Protein AF-G0X3E0-F1 (afdb_monomer_lite)

Radius of gyration: 17.08 Å; chains: 1; bounding box: 46×31×45 Å

Organism: NCBI:txid1017266

Foldseek 3Di:
DAEEEFEALDPVLLVLQVQAVVLCVVVPDDLASYEYQYADDDVVSVVVSVSHNYDYDHPPDPDCPQVVLRRLVSVLVVCVVDVVCLQDKYWYAYSNDHDNDCVVVVDDADQLGKAADDPLCQQAPVNLCPKVPSVLLVCLLCVQLVFDPVVSNVCSVVQHFNIITDGRDDSVLSVQLSVQLVSSLVSCVVDDMPHPSSCSSSNSNVRSSVVD

pLDDT: mean 97.19, std 1.51, range [90.25, 98.88]

Structure (mmCIF, N/CA/C/O backbone):
data_AF-G0X3E0-F1
#
_entry.id   AF-G0X3E0-F1
#
loop_
_atom_site.group_PDB
_atom_site.id
_atom_site.type_symbol
_atom_site.label_atom_id
_atom_site.label_alt_id
_atom_site.label_comp_id
_atom_site.label_asym_id
_atom_site.label_entity_id
_atom_site.label_seq_id
_atom_site.pdbx_PDB_ins_code
_atom_site.Cartn_x
_atom_site.Cartn_y
_atom_site.Cartn_z
_atom_site.occupancy
_atom_site.B_iso_or_equiv
_atom_site.auth_seq_id
_atom_site.auth_comp_id
_atom_site.auth_asym_id
_atom_site.auth_atom_id
_atom_site.pdbx_PDB_model_num
ATOM 1 N N . MET A 1 1 ? -2.221 2.420 18.611 1.00 92.75 1 MET A N 1
ATOM 2 C CA . MET A 1 1 ? -1.969 2.303 17.159 1.00 92.75 1 MET A CA 1
ATOM 3 C C . MET A 1 1 ? -3.281 1.896 16.537 1.00 92.75 1 MET A C 1
ATOM 5 O O . MET A 1 1 ? -3.985 1.120 17.172 1.00 92.75 1 MET A O 1
ATOM 9 N N . LYS A 1 2 ? -3.598 2.412 15.355 1.00 98.19 2 LYS A N 1
ATOM 10 C CA . LYS A 1 2 ? -4.800 2.029 14.617 1.00 98.19 2 LYS A CA 1
ATOM 11 C C . LYS A 1 2 ? -4.459 0.928 13.609 1.00 98.19 2 LYS A C 1
ATOM 13 O O . LYS A 1 2 ? -3.402 0.999 12.992 1.00 98.19 2 LYS A O 1
ATOM 18 N N . TYR A 1 3 ? -5.307 -0.077 13.446 1.00 98.62 3 TYR A N 1
ATOM 19 C CA . TYR A 1 3 ? -5.164 -1.146 12.454 1.00 98.62 3 TYR A CA 1
ATOM 20 C C . TYR A 1 3 ? -6.042 -0.803 11.264 1.00 98.62 3 TYR A C 1
ATOM 22 O O . TYR A 1 3 ? -7.256 -0.723 11.416 1.00 98.62 3 TYR A O 1
ATOM 30 N N . LEU A 1 4 ? -5.437 -0.545 10.113 1.00 98.81 4 LEU A N 1
ATOM 31 C CA . LEU A 1 4 ? -6.124 0.013 8.959 1.00 98.81 4 LEU A CA 1
ATOM 32 C C . LEU A 1 4 ? -6.168 -0.993 7.816 1.00 98.81 4 LEU A C 1
ATOM 34 O O . LEU A 1 4 ? -5.138 -1.550 7.435 1.00 98.81 4 LEU A O 1
ATOM 38 N N . PHE A 1 5 ? -7.360 -1.154 7.249 1.00 98.69 5 PHE A N 1
ATOM 39 C CA . PHE A 1 5 ? -7.618 -1.929 6.040 1.00 98.69 5 PHE A CA 1
ATOM 40 C C . PHE A 1 5 ? -8.233 -1.013 4.977 1.00 98.69 5 PHE A C 1
ATOM 42 O O . PHE A 1 5 ? -9.082 -0.181 5.304 1.00 98.69 5 PHE A O 1
ATOM 49 N N . ALA A 1 6 ? -7.809 -1.149 3.719 1.00 98.44 6 ALA A N 1
ATOM 50 C CA . ALA A 1 6 ? -8.333 -0.366 2.601 1.00 98.44 6 ALA A CA 1
ATOM 51 C C . ALA A 1 6 ? -8.754 -1.277 1.441 1.00 98.44 6 ALA A C 1
ATOM 53 O O . ALA A 1 6 ? -7.925 -1.980 0.863 1.00 98.44 6 ALA A O 1
ATOM 54 N N . GLN A 1 7 ? -10.039 -1.255 1.078 1.00 97.88 7 GLN A N 1
ATOM 55 C CA . GLN A 1 7 ? -10.598 -2.171 0.079 1.00 97.88 7 GLN A CA 1
ATOM 56 C C . GLN A 1 7 ? -11.908 -1.649 -0.531 1.00 97.88 7 GLN A C 1
ATOM 58 O O . GLN A 1 7 ? -12.579 -0.807 0.053 1.00 97.88 7 GLN A O 1
ATOM 63 N N . PRO A 1 8 ? -12.353 -2.176 -1.680 1.00 97.62 8 PRO A N 1
ATOM 64 C CA . PRO A 1 8 ? -13.740 -2.028 -2.115 1.00 97.62 8 PRO A CA 1
ATOM 65 C C . PRO A 1 8 ? -14.733 -2.671 -1.136 1.00 97.62 8 PRO A C 1
ATOM 67 O O . PRO A 1 8 ? -14.466 -3.747 -0.590 1.00 97.62 8 PRO A O 1
ATOM 70 N N . ALA A 1 9 ? -15.908 -2.062 -0.960 1.00 97.56 9 ALA A N 1
ATOM 71 C CA . ALA A 1 9 ? -17.030 -2.644 -0.222 1.00 97.56 9 ALA A CA 1
ATOM 72 C C . ALA A 1 9 ? -17.668 -3.791 -1.022 1.00 97.56 9 ALA A C 1
ATOM 74 O O . ALA A 1 9 ? -18.773 -3.676 -1.541 1.00 97.56 9 ALA A O 1
ATOM 75 N N . LYS A 1 10 ? -16.954 -4.911 -1.149 1.00 96.50 10 LYS A N 1
ATOM 76 C CA . LYS A 1 10 ? -17.356 -6.066 -1.957 1.00 96.50 10 LYS A CA 1
ATOM 77 C C . LYS A 1 10 ? -17.404 -7.331 -1.117 1.00 96.50 10 LYS A C 1
ATOM 79 O O . LYS A 1 10 ? -16.542 -7.566 -0.275 1.00 96.50 10 LYS A O 1
ATOM 84 N N . LYS A 1 11 ? -18.366 -8.212 -1.412 1.00 95.00 11 LYS A N 1
ATOM 85 C CA . LYS A 1 11 ? -18.604 -9.452 -0.646 1.00 95.00 11 LYS A CA 1
ATOM 86 C C . LYS A 1 11 ? -17.358 -10.314 -0.451 1.00 95.00 11 LYS A C 1
ATOM 88 O O . LYS A 1 11 ? -17.182 -10.862 0.627 1.00 95.00 11 LYS A O 1
ATOM 93 N N . ARG A 1 12 ? -16.485 -10.422 -1.461 1.00 94.56 12 ARG A N 1
ATOM 94 C CA . ARG A 1 12 ? -15.209 -11.147 -1.333 1.00 94.56 12 ARG A CA 1
ATOM 95 C C . ARG A 1 12 ? -14.363 -10.586 -0.182 1.00 94.56 12 ARG A C 1
ATOM 97 O O . ARG A 1 12 ? -13.989 -11.342 0.706 1.00 94.56 12 ARG A O 1
ATOM 104 N N . PHE A 1 13 ? -14.125 -9.275 -0.182 1.00 95.94 13 PHE A N 1
ATOM 105 C CA . PHE A 1 13 ? -13.347 -8.605 0.859 1.00 95.94 13 PHE A CA 1
ATOM 106 C C . PHE A 1 13 ? -14.036 -8.668 2.223 1.00 95.94 13 PHE A C 1
ATOM 108 O O . PHE A 1 13 ? -13.355 -8.769 3.232 1.00 95.94 13 PHE A O 1
ATOM 115 N N . ALA A 1 14 ? -15.371 -8.700 2.277 1.00 95.81 14 ALA A N 1
ATOM 116 C CA . ALA A 1 14 ? -16.094 -8.881 3.536 1.00 95.81 14 ALA A CA 1
ATOM 117 C C . ALA A 1 14 ? -15.719 -10.198 4.248 1.00 95.81 14 ALA A C 1
ATOM 119 O O . ALA A 1 14 ? -15.556 -10.215 5.466 1.00 95.81 14 ALA A O 1
ATOM 120 N N . TRP A 1 15 ? -15.551 -11.300 3.508 1.00 95.88 15 TRP A N 1
ATOM 121 C CA . TRP A 1 15 ? -15.115 -12.582 4.081 1.00 95.88 15 TRP A CA 1
ATOM 122 C C . TRP A 1 15 ? -13.669 -12.538 4.586 1.00 95.88 15 TRP A C 1
ATOM 124 O O . TRP A 1 15 ? -13.387 -13.007 5.691 1.00 95.88 15 TRP A O 1
ATOM 134 N N . GLU A 1 16 ? -12.772 -11.954 3.793 1.00 97.31 16 GLU A N 1
ATOM 135 C CA . GLU A 1 16 ? -11.361 -11.768 4.147 1.00 97.31 16 GLU A CA 1
ATOM 136 C C . GLU A 1 16 ? -11.241 -10.901 5.420 1.00 97.31 16 GLU A C 1
ATOM 138 O O . GLU A 1 16 ? -10.727 -11.358 6.443 1.00 97.31 16 GLU A O 1
ATOM 143 N N . LEU A 1 17 ? -11.882 -9.725 5.432 1.00 97.50 17 LEU A N 1
ATOM 144 C CA . LEU A 1 17 ? -11.913 -8.803 6.572 1.00 97.50 17 LEU A CA 1
ATOM 145 C C . LEU A 1 17 ? -12.480 -9.424 7.842 1.00 97.50 17 LEU A C 1
ATOM 147 O O . LEU A 1 17 ? -11.916 -9.218 8.910 1.00 97.50 17 LEU A O 1
ATOM 151 N N . ARG A 1 18 ? -13.579 -10.190 7.767 1.00 97.00 18 ARG A N 1
ATOM 152 C CA . ARG A 1 18 ? -14.132 -10.873 8.952 1.00 97.00 18 ARG A CA 1
ATOM 153 C C . ARG A 1 18 ? -13.074 -11.751 9.615 1.00 97.00 18 ARG A C 1
ATOM 155 O O . ARG A 1 18 ? -12.987 -11.769 10.839 1.00 97.00 18 ARG A O 1
ATOM 162 N N . THR A 1 19 ? -12.261 -12.438 8.817 1.00 97.19 19 THR A N 1
ATOM 163 C CA . THR A 1 19 ? -11.185 -13.309 9.303 1.00 97.19 19 THR A CA 1
ATOM 164 C C . THR A 1 19 ? -10.034 -12.488 9.891 1.00 97.19 19 THR A C 1
ATOM 166 O O . THR A 1 19 ? -9.630 -12.734 11.030 1.00 97.19 19 THR A O 1
ATOM 169 N N . ALA A 1 20 ? -9.559 -11.471 9.166 1.00 97.94 20 ALA A N 1
ATOM 170 C CA . ALA A 1 20 ? -8.479 -10.592 9.613 1.00 97.94 20 ALA A CA 1
ATOM 171 C C . ALA A 1 20 ? -8.833 -9.856 10.914 1.00 97.94 20 ALA A C 1
ATOM 173 O O . ALA A 1 20 ? -8.095 -9.909 11.899 1.00 97.94 20 ALA A O 1
ATOM 174 N N . ILE A 1 21 ? -10.014 -9.241 10.965 1.00 98.00 21 ILE A N 1
ATOM 175 C CA . ILE A 1 21 ? -10.522 -8.516 12.133 1.00 98.00 21 ILE A CA 1
ATOM 176 C C . ILE A 1 21 ? -10.719 -9.461 13.315 1.00 98.00 21 ILE A C 1
ATOM 178 O O . ILE A 1 21 ? -10.316 -9.121 14.426 1.00 98.00 21 ILE A O 1
ATOM 182 N N . LYS A 1 22 ? -11.275 -10.662 13.092 1.00 98.00 22 LYS A N 1
ATOM 183 C CA . LYS A 1 22 ? -11.433 -11.659 14.158 1.00 98.00 22 LYS A CA 1
ATOM 184 C C . LYS A 1 22 ? -10.093 -11.955 14.827 1.00 98.00 22 LYS A C 1
ATOM 186 O O . LYS A 1 22 ? -10.032 -11.926 16.054 1.00 98.00 22 LYS A O 1
ATOM 191 N N . SER A 1 23 ? -9.031 -12.137 14.038 1.00 98.12 23 SER A N 1
ATOM 192 C CA . SER A 1 23 ? -7.683 -12.383 14.562 1.00 98.12 23 SER A CA 1
ATOM 193 C C . SER A 1 23 ? -7.166 -11.249 15.457 1.00 98.12 23 SER A C 1
ATOM 195 O O . SER A 1 23 ? -6.632 -11.504 16.532 1.00 98.12 23 SER A O 1
ATOM 197 N N . LEU A 1 24 ? -7.421 -9.988 15.090 1.00 98.31 24 LEU A N 1
ATOM 198 C CA . LEU A 1 24 ? -7.055 -8.825 15.903 1.00 98.31 24 LEU A CA 1
ATOM 199 C C . LEU A 1 24 ? -7.889 -8.737 17.187 1.00 98.31 24 LEU A C 1
ATOM 201 O O . LEU A 1 24 ? -7.347 -8.511 18.270 1.00 98.31 24 LEU A O 1
ATOM 205 N N . THR A 1 25 ? -9.206 -8.927 17.084 1.00 98.06 25 THR A N 1
ATOM 206 C CA . THR A 1 25 ? -10.105 -8.842 18.243 1.00 98.06 25 THR A CA 1
ATOM 207 C C . THR A 1 25 ? -9.858 -9.963 19.252 1.00 98.06 25 THR A C 1
ATOM 209 O O . THR A 1 25 ? -9.928 -9.715 20.453 1.00 98.06 25 THR A O 1
ATOM 212 N N . ASP A 1 26 ? -9.495 -11.164 18.788 1.00 98.19 26 ASP A N 1
ATOM 213 C CA . ASP A 1 26 ? -9.128 -12.295 19.652 1.00 98.19 26 ASP A CA 1
ATOM 214 C C . ASP A 1 26 ? -7.844 -12.024 20.440 1.00 98.19 26 ASP A C 1
ATOM 216 O O . ASP A 1 26 ? -7.693 -12.495 21.566 1.00 98.19 26 ASP A O 1
ATOM 220 N N . LEU A 1 27 ? -6.946 -11.212 19.878 1.00 98.06 27 LEU A N 1
ATOM 221 C CA . LEU A 1 27 ? -5.734 -10.729 20.5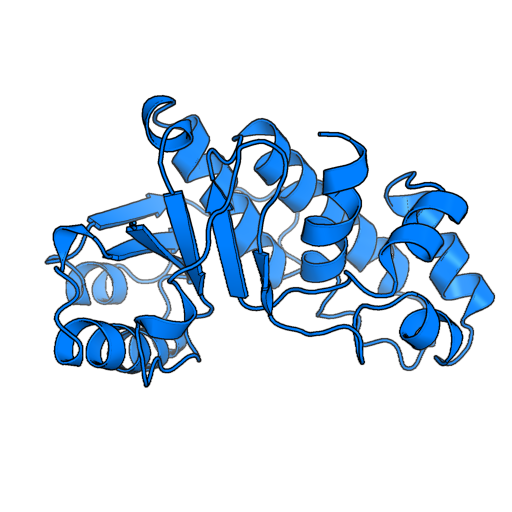38 1.00 98.06 27 LEU A CA 1
ATOM 222 C C . LEU A 1 27 ? -5.973 -9.471 21.397 1.00 98.06 27 LEU A C 1
ATOM 224 O O . LEU A 1 27 ? -5.029 -8.919 21.962 1.00 98.06 27 LEU A O 1
ATOM 228 N N . GLY A 1 28 ? -7.224 -9.018 21.528 1.00 97.81 28 GLY A N 1
ATOM 229 C CA . GLY A 1 28 ? -7.617 -7.923 22.417 1.00 97.81 28 GLY A CA 1
ATOM 230 C C . GLY A 1 28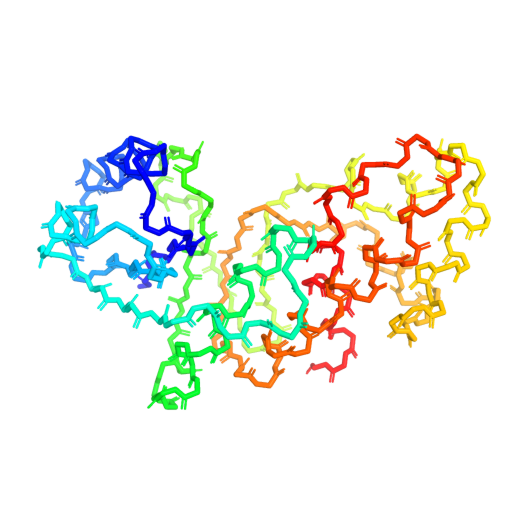 ? -7.561 -6.521 21.803 1.00 97.81 28 GLY A C 1
ATOM 231 O O . GLY A 1 28 ? -7.666 -5.538 22.539 1.00 97.81 28 GLY A O 1
ATOM 232 N N . VAL A 1 29 ? -7.420 -6.392 20.478 1.00 98.25 29 VAL A N 1
ATOM 233 C CA . VAL A 1 29 ? -7.535 -5.091 19.799 1.00 98.25 29 VAL A CA 1
ATOM 234 C C . VAL A 1 29 ? -8.972 -4.574 19.912 1.00 98.25 29 VAL A C 1
ATOM 236 O O . VAL A 1 29 ? -9.934 -5.292 19.630 1.00 98.25 29 VAL A O 1
ATOM 239 N N . LYS A 1 30 ? -9.134 -3.313 20.327 1.00 98.12 30 LYS A N 1
ATOM 240 C CA . LYS A 1 30 ? -10.455 -2.684 20.446 1.00 98.12 30 LYS A CA 1
ATOM 241 C C . LYS A 1 30 ? -11.033 -2.410 19.062 1.00 98.12 30 LYS A C 1
ATOM 243 O O . LYS A 1 30 ? -10.316 -1.965 18.172 1.00 98.12 30 LYS A O 1
ATOM 248 N N . LYS A 1 31 ? -12.353 -2.560 18.912 1.00 97.81 31 LYS A N 1
ATOM 249 C CA . LYS A 1 31 ? -13.055 -2.221 17.661 1.00 97.81 31 LYS A CA 1
ATOM 250 C C . LYS A 1 31 ? -12.800 -0.775 17.208 1.00 97.81 31 LYS A C 1
ATOM 252 O O . LYS A 1 31 ? -12.611 -0.542 16.025 1.00 97.81 31 LYS A O 1
ATOM 257 N N . SER A 1 32 ? -12.708 0.165 18.154 1.00 97.06 32 SER A N 1
ATOM 258 C CA . SER A 1 32 ? -12.405 1.582 17.892 1.00 97.06 32 SER A CA 1
ATOM 259 C C . SER A 1 32 ? -10.981 1.847 17.392 1.00 97.06 32 SER A C 1
ATOM 261 O O . SER A 1 32 ? -10.705 2.935 16.906 1.00 97.06 32 SER A O 1
ATOM 263 N N . ASP A 1 33 ? -10.066 0.888 17.555 1.00 98.19 33 ASP A N 1
ATOM 264 C CA . ASP A 1 33 ? -8.700 0.975 17.035 1.00 98.19 33 ASP A CA 1
ATOM 265 C C . ASP A 1 33 ? -8.582 0.311 15.649 1.00 98.19 33 ASP A C 1
ATOM 267 O O . ASP A 1 33 ? -7.487 0.273 15.095 1.00 98.19 33 ASP A O 1
ATOM 271 N N . ILE A 1 34 ? -9.670 -0.225 15.083 1.00 98.69 34 ILE A N 1
ATOM 272 C CA . ILE A 1 34 ? -9.702 -0.842 13.750 1.00 98.69 34 ILE A CA 1
ATOM 273 C C . ILE A 1 34 ? -10.420 0.106 12.789 1.00 98.69 34 ILE A C 1
ATOM 275 O O . ILE A 1 34 ? -11.616 0.354 12.933 1.00 98.69 34 ILE A O 1
ATOM 279 N N . VAL A 1 35 ? -9.670 0.601 11.806 1.00 98.81 35 VAL A N 1
ATOM 280 C CA . VAL A 1 35 ? -10.110 1.545 10.779 1.00 98.81 35 VAL A CA 1
ATOM 281 C C . VAL A 1 35 ? -10.348 0.802 9.472 1.00 98.81 35 VAL A C 1
ATOM 283 O O . VAL A 1 35 ? -9.464 0.103 8.972 1.00 98.81 35 VAL A O 1
ATOM 286 N N . LEU A 1 36 ? -11.531 0.970 8.893 1.00 98.75 36 LEU A N 1
ATOM 287 C CA . LEU A 1 36 ? -11.927 0.336 7.642 1.00 98.75 36 LEU A CA 1
ATOM 288 C C . LEU A 1 36 ? -12.219 1.410 6.601 1.00 98.75 36 LEU A C 1
ATOM 290 O O . LEU A 1 36 ? -13.202 2.141 6.709 1.00 98.75 36 LEU A O 1
ATOM 294 N N . LEU A 1 37 ? -11.371 1.484 5.579 1.00 98.81 37 LEU A N 1
ATOM 295 C CA . LEU A 1 37 ? -11.588 2.352 4.432 1.00 98.81 37 LEU A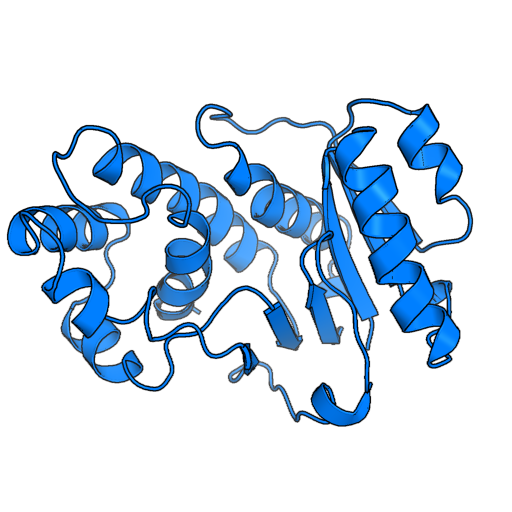 CA 1
ATOM 296 C C . LEU A 1 37 ? -12.255 1.553 3.314 1.00 98.81 37 LEU A C 1
ATOM 298 O O . LEU A 1 37 ? -11.707 0.551 2.842 1.00 98.81 37 LEU A O 1
ATOM 302 N N . PHE A 1 38 ? -13.416 2.021 2.868 1.00 98.69 38 PHE A N 1
ATOM 303 C CA . PHE A 1 38 ? -14.181 1.400 1.800 1.00 98.69 38 PHE A CA 1
ATOM 304 C C . PHE A 1 38 ? -14.305 2.295 0.573 1.00 98.69 38 PHE A C 1
ATOM 306 O O . PHE A 1 38 ? -14.671 3.464 0.678 1.00 98.69 38 PHE A O 1
ATOM 313 N N . ALA A 1 39 ? -14.087 1.711 -0.604 1.00 98.44 39 ALA A N 1
ATOM 314 C CA . ALA A 1 39 ? -14.648 2.259 -1.835 1.00 98.44 39 ALA A CA 1
ATOM 315 C C . ALA A 1 39 ? -16.121 1.848 -1.940 1.00 98.44 39 ALA A C 1
ATOM 317 O O . ALA A 1 39 ? -16.437 0.668 -1.760 1.00 98.44 39 ALA A O 1
ATOM 318 N N . GLU A 1 40 ? -17.006 2.800 -2.219 1.00 97.25 40 GLU A N 1
ATOM 319 C CA . GLU A 1 40 ? -18.447 2.563 -2.328 1.00 97.25 40 GLU A CA 1
ATOM 320 C C . GLU A 1 40 ? -18.772 1.566 -3.462 1.00 97.25 40 GLU A C 1
ATOM 322 O O . GLU A 1 40 ? -18.449 1.805 -4.626 1.00 97.25 40 GLU A O 1
ATOM 327 N N . GLU A 1 41 ? -19.396 0.432 -3.117 1.00 96.00 41 GLU A N 1
ATOM 328 C CA . GLU A 1 41 ? -19.833 -0.605 -4.072 1.00 96.00 41 GLU A CA 1
ATOM 329 C C . GLU A 1 41 ? -21.092 -1.340 -3.559 1.00 96.00 41 GLU A C 1
ATOM 331 O O . GLU A 1 41 ? -22.142 -1.272 -4.194 1.00 96.00 41 GLU A O 1
ATOM 336 N N . ASP A 1 42 ? -21.027 -2.002 -2.395 1.00 96.69 42 ASP A N 1
ATOM 337 C CA . ASP A 1 42 ? -22.158 -2.704 -1.763 1.00 96.69 42 ASP A CA 1
ATOM 338 C C . ASP A 1 42 ? -22.383 -2.205 -0.324 1.00 96.69 42 ASP A C 1
ATOM 340 O O . ASP A 1 42 ? -21.633 -2.531 0.599 1.00 96.69 42 ASP A O 1
ATOM 344 N N . GLN A 1 43 ? -23.458 -1.439 -0.106 1.00 96.62 43 GLN A N 1
ATOM 345 C CA . GLN A 1 43 ? -23.806 -0.899 1.214 1.00 96.62 43 GLN A CA 1
ATOM 346 C C . GLN A 1 43 ? -24.052 -1.991 2.273 1.00 96.62 43 GLN A C 1
ATOM 348 O O . GLN A 1 43 ? -23.839 -1.751 3.460 1.00 96.62 43 GLN A O 1
ATOM 353 N N . SER A 1 44 ? -24.473 -3.201 1.879 1.00 96.94 44 SER A N 1
ATOM 354 C CA . SER A 1 44 ? -24.650 -4.300 2.839 1.00 96.94 44 SER A CA 1
ATOM 355 C C . SER A 1 44 ? -23.323 -4.729 3.466 1.00 96.94 44 SER A C 1
ATOM 357 O O . SER A 1 44 ? -23.286 -5.030 4.656 1.00 96.94 44 SER A O 1
ATOM 359 N N . VAL A 1 45 ? -22.224 -4.650 2.705 1.00 96.81 45 VAL A N 1
ATOM 360 C CA . VAL A 1 45 ? -20.875 -4.919 3.217 1.00 96.81 45 VAL A CA 1
ATOM 361 C C . VAL A 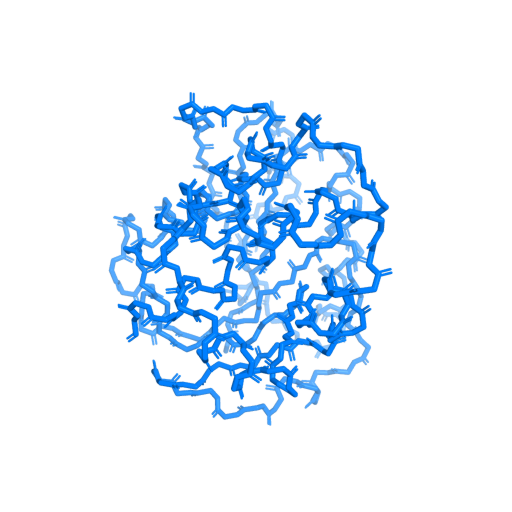1 45 ? -20.470 -3.858 4.232 1.00 96.81 45 VAL A C 1
ATOM 363 O O . VAL A 1 45 ? -19.931 -4.203 5.272 1.00 96.81 45 VAL A O 1
ATOM 366 N N . VAL A 1 46 ? -20.754 -2.581 3.975 1.00 97.06 46 VAL A N 1
ATOM 367 C CA . VAL A 1 46 ? -20.458 -1.497 4.930 1.00 97.06 46 VAL A CA 1
ATOM 368 C C . VAL A 1 46 ? -21.225 -1.707 6.240 1.00 97.06 46 VAL A C 1
ATOM 370 O O . VAL A 1 46 ? -20.649 -1.621 7.324 1.00 97.06 46 VAL A O 1
ATOM 373 N N . ASN A 1 47 ? -22.513 -2.043 6.141 1.00 96.69 47 ASN A N 1
ATOM 374 C CA . ASN A 1 47 ? -23.376 -2.259 7.301 1.00 96.69 47 ASN A CA 1
ATOM 375 C C . ASN A 1 47 ? -22.915 -3.439 8.174 1.00 96.69 47 ASN A C 1
ATOM 377 O O . ASN A 1 47 ? -23.082 -3.387 9.389 1.00 96.69 47 ASN A O 1
ATOM 381 N N . ASP A 1 48 ? -22.301 -4.473 7.587 1.00 95.75 48 ASP A N 1
ATOM 382 C CA . ASP A 1 48 ? -21.765 -5.629 8.322 1.00 95.75 48 ASP A CA 1
ATOM 383 C C . ASP A 1 48 ? -20.662 -5.257 9.331 1.00 95.75 48 ASP A C 1
ATOM 385 O O . ASP A 1 48 ? -20.389 -6.024 10.259 1.00 95.75 48 ASP A O 1
ATOM 389 N N . PHE A 1 49 ? -20.019 -4.101 9.154 1.00 96.81 49 PHE A N 1
ATOM 390 C CA . PHE A 1 49 ? -18.909 -3.641 9.985 1.00 96.81 49 PHE A CA 1
ATOM 391 C C . PHE A 1 49 ? -19.244 -2.378 10.796 1.00 96.81 49 PHE A C 1
ATOM 393 O O . PHE A 1 49 ? -18.332 -1.734 11.303 1.00 96.81 49 PHE A O 1
ATOM 400 N N . SER A 1 50 ? -20.525 -2.026 10.973 1.00 95.19 50 SER A N 1
ATOM 401 C CA . SER A 1 50 ? -20.969 -0.767 11.610 1.00 95.19 50 SER A CA 1
ATOM 402 C C . SER A 1 50 ? -20.422 -0.490 13.021 1.00 95.19 50 SER A C 1
ATOM 404 O O . SER A 1 50 ? -20.515 0.633 13.504 1.00 95.19 50 SER A O 1
ATOM 406 N N . ASP A 1 51 ? -19.879 -1.505 13.694 1.00 95.75 51 ASP A N 1
ATOM 407 C CA . ASP A 1 51 ? -19.288 -1.400 15.033 1.00 95.75 51 ASP A CA 1
ATOM 408 C C . ASP A 1 51 ? -17.824 -0.901 15.047 1.00 95.75 51 ASP A C 1
ATOM 410 O O . ASP A 1 51 ? -17.232 -0.794 16.125 1.00 95.75 51 ASP A O 1
ATOM 414 N N . TYR A 1 52 ? -17.210 -0.685 13.880 1.00 97.81 52 TYR A N 1
ATOM 415 C CA . TYR A 1 52 ? -15.803 -0.290 13.714 1.00 97.81 52 TYR A CA 1
ATOM 416 C C . TYR A 1 52 ? -15.678 1.159 13.209 1.00 97.81 52 TYR A C 1
ATOM 418 O O . TYR A 1 52 ? -16.674 1.784 12.845 1.00 97.81 52 TYR A O 1
ATOM 426 N N . ASP A 1 53 ? -14.457 1.701 13.183 1.00 98.06 53 ASP A N 1
ATOM 427 C CA . ASP A 1 53 ? -14.179 3.039 12.638 1.00 98.06 53 ASP A CA 1
ATOM 428 C C . ASP A 1 53 ? -14.204 2.981 11.098 1.00 98.06 53 ASP A C 1
ATOM 430 O O . ASP A 1 53 ? -13.223 2.596 10.460 1.00 98.06 53 ASP A O 1
ATOM 434 N N . ILE A 1 54 ? -15.366 3.245 10.492 1.00 98.19 54 ILE A N 1
ATOM 435 C CA . ILE A 1 54 ? -15.580 3.100 9.046 1.00 98.19 54 ILE A CA 1
ATOM 436 C C . ILE A 1 54 ? -15.562 4.450 8.338 1.00 98.19 54 ILE A C 1
ATOM 438 O O . ILE A 1 54 ? -16.290 5.371 8.704 1.00 98.19 54 ILE A O 1
ATOM 442 N N . HIS A 1 55 ? -14.851 4.490 7.213 1.00 98.50 55 HIS A N 1
ATOM 443 C CA . HIS A 1 55 ? -14.896 5.584 6.254 1.00 98.50 55 HIS A CA 1
ATOM 444 C C . HIS A 1 55 ? -15.212 5.047 4.860 1.00 98.50 55 HIS A C 1
ATOM 446 O O . HIS A 1 55 ? -14.586 4.092 4.397 1.00 98.50 55 HIS A O 1
ATOM 452 N N . VAL A 1 56 ? -16.179 5.661 4.179 1.00 98.56 56 VAL A N 1
ATOM 453 C CA . VAL A 1 56 ? -16.618 5.248 2.840 1.00 98.56 56 VAL A CA 1
ATOM 454 C C . VAL A 1 56 ? -16.422 6.403 1.875 1.00 98.56 56 VAL A C 1
ATOM 456 O O . VAL A 1 56 ? -16.842 7.524 2.155 1.00 98.56 56 VAL A O 1
ATOM 459 N N . TYR A 1 57 ? -15.804 6.118 0.733 1.00 98.50 57 TYR A N 1
ATOM 460 C CA . TYR A 1 57 ? -15.524 7.105 -0.300 1.00 98.50 57 TYR A CA 1
ATOM 461 C C . TYR A 1 57 ? -16.030 6.620 -1.664 1.00 98.50 57 TYR A C 1
ATOM 463 O O . TYR A 1 57 ? -15.843 5.443 -1.995 1.00 98.50 57 TYR A O 1
ATOM 471 N N . PRO A 1 58 ? -16.619 7.502 -2.492 1.00 98.12 58 PRO A N 1
ATOM 472 C CA . PRO A 1 58 ? -16.897 7.167 -3.882 1.00 98.12 58 PRO A CA 1
ATOM 473 C C . PRO A 1 58 ? -15.579 6.902 -4.623 1.00 98.12 58 PRO A C 1
ATOM 475 O O . PRO A 1 58 ? -14.579 7.580 -4.395 1.00 98.12 58 PRO A O 1
ATOM 478 N N . ASP A 1 59 ? -15.555 5.917 -5.524 1.00 97.94 59 ASP A N 1
ATOM 479 C CA . ASP A 1 59 ? -14.383 5.671 -6.372 1.00 97.94 59 ASP A CA 1
ATOM 480 C C . ASP A 1 59 ? -14.353 6.680 -7.529 1.00 97.94 59 ASP A C 1
ATOM 482 O O . ASP A 1 59 ? -14.913 6.442 -8.603 1.00 97.94 59 ASP A O 1
ATOM 486 N N . GLU A 1 60 ? -13.685 7.811 -7.316 1.00 97.69 60 GLU A N 1
ATOM 487 C CA . GLU A 1 60 ? -13.488 8.862 -8.324 1.00 97.69 60 GLU A CA 1
ATOM 488 C C . GLU A 1 60 ? -12.086 8.818 -8.946 1.00 97.69 60 GLU A C 1
ATOM 490 O O . GLU A 1 60 ? -11.575 9.832 -9.425 1.00 97.69 60 GLU A O 1
ATOM 495 N N . ARG A 1 61 ? -11.421 7.654 -8.925 1.00 98.00 61 ARG A N 1
ATOM 496 C CA . ARG A 1 61 ? -10.098 7.530 -9.540 1.00 98.00 61 ARG A CA 1
ATOM 497 C C . ARG A 1 61 ? -10.154 7.896 -11.022 1.00 98.00 61 ARG A C 1
ATOM 499 O O . ARG A 1 61 ? -11.038 7.436 -11.748 1.00 98.00 61 ARG A O 1
ATOM 506 N N . PHE A 1 62 ? -9.170 8.673 -11.479 1.00 96.81 62 PHE A N 1
ATOM 507 C CA . PHE A 1 62 ? -9.071 9.105 -12.878 1.00 96.81 62 PHE A CA 1
ATOM 508 C C . PHE A 1 62 ? -8.783 7.927 -13.818 1.00 96.81 62 PHE A C 1
ATOM 510 O O . PHE A 1 62 ? -9.098 7.980 -15.004 1.00 96.81 62 PHE A O 1
ATOM 517 N N . ASP A 1 63 ? -8.183 6.863 -13.285 1.00 96.81 63 ASP A N 1
ATOM 518 C CA . ASP A 1 63 ? -7.993 5.597 -13.970 1.00 96.81 63 ASP A CA 1
ATOM 519 C C . ASP A 1 63 ? -8.253 4.426 -13.018 1.00 96.81 63 ASP A C 1
ATOM 521 O O . ASP A 1 63 ? -7.631 4.297 -11.962 1.00 96.81 63 ASP A O 1
ATOM 525 N N . LYS A 1 64 ? -9.172 3.552 -13.434 1.00 96.44 64 LYS A N 1
ATOM 526 C CA . LYS A 1 64 ? -9.595 2.351 -12.707 1.00 96.44 64 LYS A CA 1
ATOM 527 C C . LYS A 1 64 ? -9.070 1.053 -13.330 1.00 96.44 64 LYS A C 1
ATOM 529 O O . LYS A 1 64 ? -9.379 -0.019 -12.817 1.00 96.44 64 LYS A O 1
ATOM 534 N N . SER A 1 65 ? -8.296 1.131 -14.419 1.00 94.81 65 SER A N 1
ATOM 535 C CA . SER A 1 65 ? -7.718 -0.034 -15.109 1.00 94.81 65 SER A CA 1
ATOM 536 C C . SER A 1 65 ? -6.782 -0.834 -14.202 1.00 94.81 65 SER A C 1
ATOM 538 O O . SER A 1 65 ? -6.772 -2.063 -14.243 1.00 94.81 65 SER A O 1
ATOM 540 N N . TYR A 1 66 ? -6.063 -0.144 -13.314 1.00 98.00 66 TYR A N 1
ATOM 541 C CA . TYR A 1 66 ? -5.234 -0.763 -12.295 1.00 98.00 66 TYR A CA 1
ATOM 542 C C . TYR A 1 66 ? -5.988 -0.875 -10.966 1.00 98.00 66 TYR A C 1
ATOM 544 O O . TYR A 1 66 ? -6.003 0.049 -10.155 1.00 98.00 66 TYR A O 1
ATOM 552 N N . ILE A 1 67 ? -6.624 -2.026 -10.731 1.00 96.81 67 ILE A N 1
ATOM 553 C CA . ILE A 1 67 ? -7.475 -2.268 -9.551 1.00 96.81 67 ILE A CA 1
ATOM 554 C C . ILE A 1 67 ? -6.785 -1.900 -8.216 1.00 96.81 67 ILE A C 1
ATOM 556 O O . ILE A 1 67 ? -7.415 -1.171 -7.445 1.00 96.81 67 ILE A O 1
ATOM 560 N N . PRO A 1 68 ? -5.524 -2.307 -7.938 1.00 97.62 68 PRO A N 1
ATOM 561 C CA . PRO A 1 68 ? -4.848 -2.023 -6.666 1.00 97.62 68 PRO A CA 1
ATOM 562 C C . PRO A 1 68 ? -4.673 -0.540 -6.318 1.00 97.62 68 PRO A C 1
ATOM 564 O O . PRO A 1 68 ? -4.520 -0.235 -5.135 1.00 97.62 68 PRO A O 1
ATOM 567 N N . SER A 1 69 ? -4.766 0.387 -7.285 1.00 98.44 69 SER A N 1
ATOM 568 C CA . SER A 1 69 ? -4.674 1.834 -7.016 1.00 98.44 69 SER A CA 1
ATOM 569 C C . SER A 1 69 ? -5.794 2.362 -6.110 1.00 98.44 69 SER A C 1
ATOM 571 O O . SER A 1 69 ? -5.705 3.483 -5.612 1.00 98.44 69 SER A O 1
ATOM 573 N N . ILE A 1 70 ? -6.838 1.563 -5.851 1.00 98.56 70 ILE A N 1
ATOM 574 C CA . ILE A 1 70 ? -7.899 1.928 -4.910 1.00 98.56 70 ILE A CA 1
ATOM 575 C C . ILE A 1 70 ? -7.372 2.100 -3.488 1.00 98.56 70 ILE A C 1
ATOM 577 O O . ILE A 1 70 ? -7.818 2.995 -2.781 1.00 98.56 70 ILE A O 1
ATOM 581 N N . ARG A 1 71 ? -6.393 1.293 -3.070 1.00 98.31 71 ARG A N 1
ATOM 582 C CA . ARG A 1 71 ? -5.867 1.334 -1.702 1.00 98.31 71 ARG A CA 1
ATOM 583 C C . ARG A 1 71 ? -5.203 2.679 -1.370 1.00 98.31 71 ARG A C 1
ATOM 585 O O . ARG A 1 71 ? -5.639 3.318 -0.411 1.00 98.31 71 ARG A O 1
ATOM 592 N N . PRO A 1 72 ? -4.224 3.173 -2.155 1.00 98.62 72 PRO A N 1
ATOM 593 C CA . PRO A 1 72 ? -3.631 4.480 -1.895 1.00 98.62 72 PRO A CA 1
ATOM 594 C C . PRO A 1 72 ? -4.612 5.634 -2.147 1.00 98.62 72 PRO A C 1
ATOM 596 O O . PRO A 1 72 ? -4.536 6.646 -1.455 1.00 98.62 72 PRO A O 1
ATOM 599 N N . TYR A 1 73 ? -5.580 5.477 -3.062 1.00 98.88 73 TYR A N 1
ATOM 600 C CA . TYR A 1 73 ? -6.660 6.455 -3.236 1.00 98.88 73 TYR A CA 1
ATOM 601 C C . TYR A 1 73 ? -7.485 6.617 -1.950 1.00 98.88 73 TYR A C 1
ATOM 603 O O . TYR A 1 73 ? -7.704 7.738 -1.500 1.00 98.88 73 TYR A O 1
ATOM 611 N N . LEU A 1 74 ? -7.894 5.511 -1.320 1.00 98.88 74 LEU A N 1
ATOM 612 C CA . LEU A 1 74 ? -8.650 5.542 -0.065 1.00 98.88 74 LEU A CA 1
ATOM 613 C C . LEU A 1 74 ? -7.836 6.164 1.074 1.00 98.88 74 LEU A C 1
ATOM 615 O O . LEU A 1 74 ? -8.364 6.991 1.812 1.00 98.88 74 LEU A O 1
ATOM 619 N N . TRP A 1 75 ? -6.548 5.828 1.180 1.00 98.81 75 TRP A N 1
ATOM 620 C CA . TRP A 1 75 ? -5.630 6.472 2.122 1.00 98.81 75 TRP A CA 1
ATOM 621 C C . TRP A 1 75 ? -5.557 7.989 1.931 1.00 98.81 75 TRP A C 1
ATOM 623 O O . TRP A 1 75 ? -5.645 8.739 2.903 1.00 98.81 75 TRP A O 1
ATOM 633 N N . TRP A 1 76 ? -5.415 8.441 0.684 1.00 98.81 76 TRP A N 1
ATOM 634 C CA . TRP A 1 76 ? -5.400 9.861 0.353 1.00 98.81 76 TRP A CA 1
ATOM 635 C C . TRP A 1 76 ? -6.696 10.547 0.797 1.00 98.81 76 TRP A C 1
ATOM 637 O O . TRP A 1 76 ? -6.636 11.524 1.543 1.00 98.81 76 TRP A O 1
ATOM 647 N N . LYS A 1 77 ? -7.861 10.008 0.415 1.00 98.81 77 LYS A N 1
ATOM 648 C CA . LYS A 1 77 ? -9.169 10.562 0.805 1.00 98.81 77 LYS A CA 1
ATOM 649 C C . LYS A 1 77 ? -9.338 10.618 2.324 1.00 98.81 77 LYS A C 1
ATOM 651 O O . LYS A 1 77 ? -9.754 11.649 2.843 1.00 98.81 77 LYS A O 1
ATOM 656 N N . PHE A 1 78 ? -8.954 9.550 3.019 1.00 98.75 78 PHE A N 1
ATOM 657 C CA . PHE A 1 78 ? -9.035 9.441 4.472 1.00 98.75 78 PHE A CA 1
ATOM 658 C C . PHE A 1 78 ? -8.209 10.498 5.205 1.00 98.75 78 PHE A C 1
ATOM 660 O O . PHE A 1 78 ? -8.700 11.100 6.158 1.00 98.75 78 PHE A O 1
ATOM 667 N N . LEU A 1 79 ? -6.978 10.754 4.759 1.00 98.69 79 LEU A N 1
ATOM 668 C CA . LEU A 1 79 ? -6.114 11.760 5.381 1.00 98.69 79 LEU A CA 1
ATOM 669 C C . LEU A 1 79 ? -6.477 13.188 4.960 1.00 98.69 79 LEU A C 1
ATOM 671 O O . LEU A 1 79 ? -6.329 14.108 5.754 1.00 98.69 79 LEU A O 1
ATOM 675 N N . SER A 1 80 ? -6.963 13.389 3.731 1.00 98.50 80 SER A N 1
ATOM 676 C CA . SER A 1 80 ? -7.406 14.707 3.254 1.00 98.50 80 SER A CA 1
ATOM 677 C C . SER A 1 80 ? -8.692 15.205 3.912 1.00 98.50 80 SER A C 1
ATOM 679 O O . SER A 1 80 ? -8.957 16.401 3.876 1.00 98.50 80 SER A O 1
ATOM 681 N N . GLU A 1 81 ? -9.508 14.310 4.467 1.00 98.12 81 GLU A N 1
ATOM 682 C CA . GLU A 1 81 ? -10.743 14.677 5.166 1.00 98.12 81 GLU A CA 1
ATOM 683 C C . GLU A 1 81 ? -10.477 15.320 6.536 1.00 98.12 81 GLU A C 1
ATOM 685 O O . GLU A 1 81 ? -11.250 16.174 6.966 1.00 98.12 81 GLU A O 1
ATOM 690 N N . ASP A 1 82 ? -9.399 14.922 7.215 1.00 98.06 82 ASP A N 1
ATOM 691 C CA . ASP A 1 82 ? -9.082 15.359 8.576 1.00 98.06 82 ASP A CA 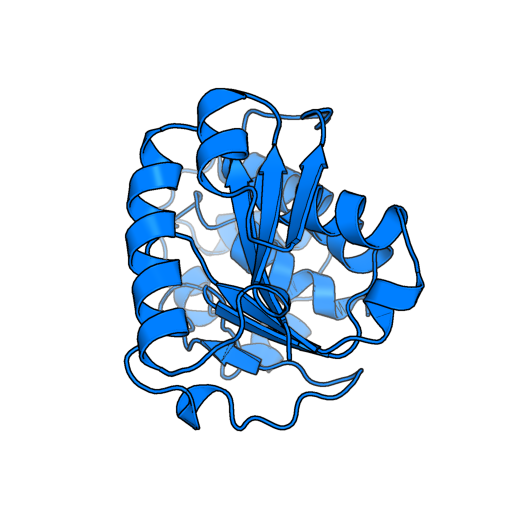1
ATOM 692 C C . ASP A 1 82 ? -7.575 15.223 8.859 1.00 98.06 82 ASP A C 1
ATOM 694 O O . ASP A 1 82 ? -7.031 14.122 8.984 1.00 98.06 82 ASP A O 1
ATOM 698 N N . GLU A 1 83 ? -6.903 16.370 8.981 1.00 96.12 83 GLU A N 1
ATOM 699 C CA . GLU A 1 83 ? -5.452 16.473 9.168 1.00 96.12 83 GLU A CA 1
ATOM 700 C C . GLU A 1 83 ? -4.961 15.895 10.508 1.00 96.12 83 GLU A C 1
ATOM 702 O O . GLU A 1 83 ? -3.786 15.527 10.626 1.00 96.12 83 GLU A O 1
ATOM 707 N N . GLU A 1 84 ? -5.823 15.759 11.528 1.00 97.81 84 GLU A N 1
ATOM 708 C CA . GLU A 1 84 ? -5.428 15.157 12.810 1.00 97.81 84 GLU A CA 1
ATOM 709 C C . GLU A 1 84 ? -5.023 13.686 12.634 1.00 97.81 84 GLU A C 1
ATOM 711 O O . GLU A 1 84 ? -4.129 13.182 13.326 1.00 97.81 84 GLU A O 1
ATOM 716 N N . ARG A 1 85 ? -5.582 13.012 11.619 1.00 97.94 85 ARG A N 1
ATOM 717 C CA . ARG A 1 85 ? -5.258 11.624 11.254 1.00 97.94 85 ARG A CA 1
ATOM 718 C C . ARG A 1 85 ? -3.806 11.456 10.817 1.00 97.94 85 ARG A C 1
ATOM 720 O O . ARG A 1 85 ? -3.265 10.355 10.942 1.00 97.94 85 ARG A O 1
ATOM 727 N N . GLU A 1 86 ? -3.137 12.525 10.386 1.00 97.94 86 GLU A N 1
ATOM 728 C CA . GLU A 1 86 ? -1.704 12.529 10.078 1.00 97.94 86 GLU A CA 1
ATOM 729 C C . GLU A 1 86 ? -0.804 12.554 11.328 1.00 97.94 86 GLU A C 1
ATOM 731 O O . GLU A 1 86 ? 0.424 12.510 11.213 1.00 97.94 86 GLU A O 1
ATOM 736 N N . GLN A 1 87 ? -1.355 12.653 12.542 1.00 97.19 87 GLN A N 1
ATOM 737 C CA . GLN A 1 87 ? -0.575 12.573 13.787 1.00 97.19 87 GLN A CA 1
ATOM 738 C C . GLN A 1 87 ? -0.519 11.154 14.363 1.00 97.19 87 GLN A C 1
ATOM 740 O O . GLN A 1 87 ? 0.279 10.872 15.266 1.00 97.19 87 GLN A O 1
ATOM 745 N N . GLU A 1 88 ? -1.301 10.236 13.804 1.00 97.75 88 GLU A N 1
ATOM 746 C CA . GLU A 1 88 ? -1.480 8.881 14.311 1.00 97.75 88 GLU A CA 1
ATOM 747 C C . GLU A 1 88 ? -0.359 7.910 13.910 1.00 97.75 88 GLU A C 1
ATOM 749 O O . GLU A 1 88 ? 0.602 8.245 13.205 1.00 97.75 88 GLU A O 1
ATOM 754 N N . THR A 1 89 ? -0.448 6.692 14.445 1.00 98.38 89 THR A N 1
ATOM 755 C CA . THR A 1 89 ? 0.359 5.540 14.024 1.00 98.38 89 THR A CA 1
ATOM 756 C C . THR A 1 89 ? -0.568 4.438 13.535 1.00 98.38 89 THR A C 1
ATOM 758 O O . THR A 1 89 ? -1.428 3.992 14.303 1.00 98.38 89 THR A O 1
ATOM 761 N N . TYR A 1 90 ? -0.338 3.957 12.316 1.00 98.69 90 TYR A N 1
ATOM 762 C CA . TYR A 1 90 ? -1.152 2.929 11.677 1.00 98.69 90 TYR A CA 1
ATOM 763 C C . TYR A 1 90 ? -0.364 1.645 11.448 1.00 98.69 90 TYR A C 1
ATOM 765 O O . TYR A 1 90 ? 0.782 1.687 11.005 1.00 98.69 90 TYR A O 1
ATOM 773 N N . VAL A 1 91 ? -1.002 0.513 11.713 1.00 98.56 91 VAL A N 1
ATOM 774 C CA . VAL A 1 91 ? -0.627 -0.800 11.198 1.00 98.56 91 VAL A CA 1
ATOM 775 C C . VAL A 1 91 ? -1.500 -1.039 9.971 1.00 98.56 91 VAL A C 1
ATOM 777 O O . VAL A 1 91 ? -2.701 -1.251 10.104 1.00 98.56 91 VAL A O 1
ATOM 780 N N . TYR A 1 92 ? -0.921 -0.924 8.782 1.00 98.56 92 TYR A N 1
ATOM 781 C CA . TYR A 1 92 ? -1.614 -1.102 7.512 1.00 98.56 92 TYR A CA 1
ATOM 782 C C . TYR A 1 92 ? -1.500 -2.558 7.060 1.00 98.56 92 TYR A C 1
ATOM 784 O O . TYR A 1 92 ? -0.387 -3.077 6.928 1.00 98.56 92 TYR A O 1
ATOM 792 N N . LEU A 1 93 ? -2.649 -3.201 6.865 1.00 98.00 93 LEU A N 1
ATOM 793 C CA . LEU A 1 93 ? -2.770 -4.625 6.575 1.00 98.00 93 LEU A CA 1
ATOM 794 C C . LEU A 1 93 ? -3.661 -4.850 5.354 1.00 98.00 93 LEU A C 1
ATOM 796 O O . LEU A 1 93 ? -4.649 -4.142 5.151 1.00 98.00 93 LEU A O 1
ATOM 800 N N . ASP A 1 94 ? -3.342 -5.893 4.592 1.00 96.00 94 ASP A N 1
ATOM 801 C CA . ASP A 1 94 ? -4.240 -6.414 3.567 1.00 96.00 94 ASP A CA 1
ATOM 802 C C . ASP A 1 94 ? -5.362 -7.249 4.211 1.00 96.00 94 ASP A C 1
ATOM 804 O O . ASP A 1 94 ? -5.194 -7.850 5.279 1.00 96.00 94 ASP A O 1
ATOM 808 N N . SER A 1 95 ? -6.535 -7.274 3.575 1.00 95.50 95 SER A N 1
ATOM 809 C CA . SER A 1 95 ? -7.726 -7.969 4.086 1.00 95.50 95 SER A CA 1
ATOM 810 C C . SER A 1 95 ? -7.539 -9.479 4.204 1.00 95.50 95 SER A C 1
ATOM 812 O O . SER A 1 95 ? -8.215 -10.112 5.009 1.00 95.50 95 SER A O 1
ATOM 814 N N . ASP A 1 96 ? -6.629 -10.059 3.425 1.00 95.19 96 ASP A N 1
ATOM 815 C CA . ASP A 1 96 ? -6.303 -11.485 3.384 1.00 95.19 96 ASP A CA 1
ATOM 816 C C . ASP A 1 96 ? -5.200 -11.892 4.381 1.00 95.19 96 ASP A C 1
ATOM 818 O O . ASP A 1 96 ? -4.590 -12.955 4.252 1.00 95.19 96 ASP A O 1
ATOM 822 N N . THR A 1 97 ? -4.973 -11.081 5.418 1.00 96.12 97 THR A N 1
ATOM 823 C CA . THR A 1 97 ? -3.993 -11.350 6.478 1.00 96.12 97 THR A CA 1
ATOM 824 C C . THR A 1 97 ? -4.640 -11.845 7.773 1.00 96.12 97 THR A C 1
ATOM 826 O O . THR A 1 97 ? -5.780 -11.524 8.099 1.00 96.12 97 THR A O 1
ATOM 829 N N . VAL A 1 98 ? -3.893 -12.633 8.548 1.00 97.00 98 VAL A N 1
ATOM 830 C CA . VAL A 1 98 ? -4.268 -13.063 9.903 1.00 97.00 98 VAL A CA 1
ATOM 831 C C . VAL A 1 98 ? -3.111 -12.753 10.837 1.00 97.00 98 VAL A C 1
ATOM 833 O O . VAL A 1 98 ? -1.974 -13.152 10.584 1.00 97.00 98 VAL A O 1
ATOM 836 N N . VAL A 1 99 ? -3.403 -12.058 11.932 1.00 97.56 99 VAL A N 1
ATOM 837 C CA . VAL A 1 99 ? -2.415 -11.736 12.958 1.00 97.56 99 VAL A CA 1
ATOM 838 C C . VAL A 1 99 ? -2.474 -12.794 14.050 1.00 97.56 99 VAL A C 1
ATOM 840 O O . VAL A 1 99 ? -3.525 -13.042 14.632 1.00 97.56 99 VAL A O 1
ATOM 843 N N . LEU A 1 100 ? -1.332 -13.425 14.319 1.00 97.44 100 LEU A N 1
ATOM 844 C CA . LEU A 1 100 ? -1.205 -14.473 15.339 1.00 97.44 100 LEU A CA 1
ATOM 845 C C . LEU A 1 100 ? -0.576 -13.962 16.639 1.00 97.44 100 LEU A C 1
ATOM 847 O O . LEU A 1 100 ? -0.776 -14.558 17.693 1.00 97.44 100 LEU A O 1
ATOM 851 N N . ASP A 1 101 ? 0.178 -12.867 16.563 1.00 97.06 101 ASP A N 1
ATOM 852 C CA . ASP A 1 101 ? 0.845 -12.246 17.702 1.00 97.06 101 ASP A CA 1
ATOM 853 C C . ASP A 1 101 ? 0.990 -10.738 17.460 1.00 97.06 101 ASP A C 1
ATOM 855 O O . ASP A 1 101 ? 1.569 -10.316 16.460 1.00 97.06 101 ASP A O 1
ATOM 859 N N . LEU A 1 102 ? 0.485 -9.916 18.386 1.00 96.94 102 LEU A N 1
ATOM 860 C CA . LEU A 1 102 ? 0.606 -8.456 18.318 1.00 96.94 102 LEU A CA 1
ATOM 861 C C . LEU A 1 102 ? 2.031 -7.964 18.588 1.00 96.94 102 LEU A C 1
ATOM 863 O O . LEU A 1 102 ? 2.354 -6.825 18.247 1.00 96.94 102 LEU A O 1
ATOM 867 N N . SER A 1 103 ? 2.893 -8.797 19.178 1.00 95.62 103 SER A N 1
ATOM 868 C CA . SER A 1 103 ? 4.269 -8.421 19.498 1.00 95.62 103 SER A CA 1
ATOM 869 C C . SER A 1 103 ? 5.082 -8.038 18.256 1.00 95.62 103 SER A C 1
ATOM 871 O O . SER A 1 103 ? 5.997 -7.220 18.360 1.00 95.62 103 SER A O 1
ATOM 873 N N . ILE A 1 104 ? 4.690 -8.525 17.071 1.00 93.94 104 ILE A N 1
ATOM 874 C CA . ILE A 1 104 ? 5.294 -8.156 15.784 1.00 93.94 104 ILE A CA 1
ATOM 875 C C . ILE A 1 104 ? 5.175 -6.653 15.483 1.00 93.94 104 ILE A C 1
ATOM 877 O O . ILE A 1 104 ? 6.016 -6.090 14.785 1.00 93.94 104 ILE A O 1
ATOM 881 N N . PHE A 1 105 ? 4.173 -5.979 16.057 1.00 95.69 105 PHE A N 1
ATOM 882 C CA . PHE A 1 105 ? 3.952 -4.542 15.904 1.00 95.69 105 PHE A CA 1
ATOM 883 C C . PHE A 1 105 ? 4.573 -3.709 17.034 1.00 95.69 105 PHE A C 1
ATOM 885 O O . PHE A 1 105 ? 4.390 -2.490 17.057 1.00 95.69 105 PHE A O 1
ATOM 892 N N . ASN A 1 106 ? 5.373 -4.309 17.929 1.00 94.25 106 ASN A N 1
ATOM 893 C CA . ASN A 1 106 ? 6.174 -3.596 18.940 1.00 94.25 106 ASN A CA 1
ATOM 894 C C . ASN A 1 106 ? 7.394 -2.888 18.317 1.00 94.25 106 ASN A C 1
ATOM 896 O O . ASN A 1 106 ? 8.533 -2.991 18.779 1.00 94.25 106 ASN A O 1
ATOM 900 N N . LEU A 1 107 ? 7.140 -2.150 17.243 1.00 95.56 107 LEU A N 1
ATOM 901 C CA . LEU A 1 107 ? 8.098 -1.385 16.467 1.00 95.56 107 LEU A CA 1
ATOM 902 C C . LEU A 1 107 ? 8.101 0.074 16.936 1.00 95.56 107 LEU A C 1
ATOM 904 O O . LEU A 1 107 ? 7.176 0.553 17.593 1.00 95.56 107 LEU A O 1
ATOM 908 N N . ARG A 1 108 ? 9.160 0.811 16.587 1.00 95.56 108 ARG A N 1
ATOM 909 C CA . ARG A 1 108 ? 9.317 2.235 16.935 1.00 95.56 108 ARG A CA 1
ATOM 910 C C . ARG A 1 108 ? 9.378 3.094 15.669 1.00 95.56 108 ARG A C 1
ATOM 912 O O . ARG A 1 108 ? 10.464 3.600 15.346 1.00 95.56 108 ARG A O 1
ATOM 919 N N . PRO A 1 109 ? 8.261 3.207 14.918 1.00 96.88 109 PRO A N 1
ATOM 920 C CA . PRO A 1 109 ? 8.205 4.051 13.735 1.00 96.88 109 PRO A CA 1
ATOM 921 C C . PRO A 1 109 ? 8.341 5.522 14.140 1.00 96.88 109 PRO A C 1
ATOM 923 O O . PRO A 1 109 ? 7.850 5.955 15.185 1.00 96.88 109 PRO A O 1
ATOM 926 N N . THR A 1 110 ? 9.021 6.297 13.309 1.00 96.06 110 THR A N 1
ATOM 927 C CA . THR A 1 110 ? 9.159 7.748 13.445 1.00 96.06 110 THR A CA 1
ATOM 928 C C . THR A 1 110 ? 8.636 8.416 12.180 1.00 96.06 110 THR A C 1
ATOM 930 O O . THR A 1 110 ? 8.373 7.750 11.181 1.00 96.06 110 THR A O 1
ATOM 933 N N . LYS A 1 111 ? 8.535 9.749 12.193 1.00 92.88 111 LYS A N 1
ATOM 934 C CA . LYS A 1 111 ? 8.182 10.526 10.993 1.00 92.88 111 LYS A CA 1
ATOM 935 C C . LYS A 1 111 ? 9.129 10.278 9.807 1.00 92.88 111 LYS A C 1
ATOM 937 O O . LYS A 1 111 ? 8.736 10.507 8.679 1.00 92.88 111 LYS A O 1
ATOM 942 N N . SER A 1 112 ? 10.353 9.818 10.073 1.00 90.25 112 SER A N 1
ATOM 943 C CA . SER A 1 112 ? 11.406 9.559 9.081 1.00 90.25 112 SER A CA 1
ATOM 944 C C . SER A 1 112 ? 11.758 8.076 8.925 1.00 90.25 112 SER A C 1
ATOM 946 O O . SER A 1 112 ? 12.735 7.739 8.262 1.00 90.25 112 SER A O 1
ATOM 948 N N . ARG A 1 113 ? 11.030 7.174 9.595 1.00 93.75 113 ARG A N 1
ATOM 949 C CA . ARG A 1 113 ? 11.300 5.736 9.543 1.00 93.75 113 ARG A CA 1
ATOM 950 C C . ARG A 1 113 ? 10.028 4.947 9.781 1.00 93.75 113 ARG A C 1
ATOM 952 O O . ARG A 1 113 ? 9.546 4.862 10.912 1.00 93.75 113 ARG A O 1
ATOM 959 N N . TRP A 1 114 ? 9.527 4.328 8.727 1.00 97.25 114 TRP A N 1
ATOM 960 C CA . TRP A 1 114 ? 8.457 3.340 8.803 1.00 97.25 114 TRP A CA 1
ATOM 961 C C . TRP A 1 114 ? 9.040 1.928 8.758 1.00 97.25 114 TRP A C 1
ATOM 963 O O . TRP A 1 114 ? 10.226 1.743 8.484 1.00 97.25 114 TRP A O 1
ATOM 973 N N . TYR A 1 115 ? 8.212 0.942 9.078 1.00 97.75 115 TYR A N 1
ATOM 974 C CA . TYR A 1 115 ? 8.565 -0.473 8.990 1.00 97.75 115 TYR A CA 1
ATOM 975 C C . TYR A 1 115 ? 7.611 -1.155 8.020 1.00 97.75 115 TYR A C 1
ATOM 977 O O . TYR A 1 115 ? 6.432 -0.810 7.982 1.00 97.75 115 TYR A O 1
ATOM 985 N N . CYS A 1 116 ? 8.110 -2.124 7.268 1.00 96.75 116 CYS A N 1
ATOM 986 C CA . CYS A 1 116 ? 7.327 -2.950 6.359 1.00 96.75 116 CYS A CA 1
ATOM 987 C C . CYS A 1 116 ? 7.685 -4.423 6.530 1.00 96.75 116 CYS A C 1
ATOM 989 O O . CYS A 1 116 ? 8.714 -4.750 7.127 1.00 96.75 116 CYS A O 1
ATOM 991 N N . SER A 1 117 ? 6.827 -5.305 6.018 1.00 95.94 117 SER A N 1
ATOM 992 C CA . SER A 1 117 ? 7.162 -6.723 5.918 1.00 95.94 117 SER A CA 1
ATOM 993 C C . SER A 1 117 ? 8.265 -6.949 4.878 1.00 95.94 117 SER A C 1
ATOM 995 O O . SER A 1 117 ? 8.413 -6.172 3.928 1.00 95.94 117 SER A O 1
ATOM 997 N N . ASP A 1 118 ? 9.057 -8.003 5.075 1.00 96.31 118 ASP A N 1
ATOM 998 C CA . ASP A 1 118 ? 10.136 -8.359 4.158 1.00 96.31 118 ASP A CA 1
ATOM 999 C C . ASP A 1 118 ? 9.563 -8.937 2.860 1.00 96.31 118 ASP A C 1
ATOM 1001 O O . ASP A 1 118 ? 9.069 -10.065 2.809 1.00 96.31 118 ASP A O 1
ATOM 1005 N N . THR A 1 119 ? 9.653 -8.138 1.802 1.00 96.31 119 THR A N 1
ATOM 1006 C CA . THR A 1 119 ? 9.237 -8.504 0.449 1.00 96.31 119 THR A CA 1
ATOM 1007 C C . THR A 1 119 ? 10.375 -8.309 -0.548 1.00 96.31 119 THR A C 1
ATOM 1009 O O . THR A 1 119 ? 10.132 -8.161 -1.749 1.00 96.31 119 THR A O 1
ATOM 1012 N N . VAL A 1 120 ? 11.632 -8.298 -0.082 1.00 97.25 120 VAL A N 1
ATOM 1013 C CA . VAL A 1 120 ? 12.798 -8.005 -0.933 1.00 97.25 120 VAL A CA 1
ATOM 1014 C C . VAL A 1 120 ? 12.893 -8.972 -2.112 1.00 97.25 120 VAL A C 1
ATOM 1016 O O . VAL A 1 120 ? 13.253 -8.576 -3.218 1.00 97.25 120 VAL A O 1
ATOM 1019 N N . GLY A 1 121 ? 12.471 -10.225 -1.907 1.00 96.62 121 GLY A N 1
ATOM 1020 C CA . GLY A 1 121 ? 12.483 -11.273 -2.926 1.00 96.62 121 GLY A CA 1
ATOM 1021 C C . GLY A 1 121 ? 11.617 -10.986 -4.156 1.00 96.62 121 GLY A C 1
ATOM 1022 O O . GLY A 1 121 ? 11.835 -11.623 -5.183 1.00 96.62 121 GLY A O 1
ATOM 1023 N N . TYR A 1 122 ? 10.670 -10.045 -4.074 1.00 95.00 122 TYR A N 1
ATOM 1024 C CA . TYR A 1 122 ? 9.812 -9.662 -5.200 1.00 95.00 122 TYR A CA 1
ATOM 1025 C C . TYR A 1 122 ? 9.585 -8.148 -5.359 1.00 95.00 122 TYR A C 1
ATOM 1027 O O . TYR A 1 122 ? 8.882 -7.740 -6.279 1.00 95.00 122 TYR A O 1
ATOM 1035 N N . LEU A 1 123 ? 10.192 -7.306 -4.514 1.00 96.69 123 LEU A N 1
ATOM 1036 C CA . LEU A 1 123 ? 10.228 -5.847 -4.700 1.00 96.69 123 LEU A CA 1
ATOM 1037 C C . LEU A 1 123 ? 11.639 -5.274 -4.869 1.00 96.69 123 LEU A C 1
ATOM 1039 O O . LEU A 1 123 ? 11.769 -4.164 -5.385 1.00 96.69 123 LEU A O 1
ATOM 1043 N N . GLY A 1 124 ? 12.676 -5.994 -4.433 1.00 97.31 124 GLY A N 1
ATOM 1044 C CA . GLY A 1 124 ? 14.050 -5.505 -4.445 1.00 97.31 124 GLY A CA 1
ATOM 1045 C C . GLY A 1 124 ? 14.569 -5.214 -5.853 1.00 97.31 124 GLY A C 1
ATOM 1046 O O . GLY A 1 124 ? 14.130 -5.798 -6.848 1.00 97.31 124 GLY A O 1
ATOM 1047 N N . TYR A 1 125 ? 15.571 -4.347 -5.929 1.00 97.81 125 TYR A N 1
ATOM 1048 C CA . TYR A 1 125 ? 16.332 -4.081 -7.142 1.00 97.81 125 TYR A CA 1
ATOM 1049 C C . TYR A 1 125 ? 16.860 -5.372 -7.771 1.00 97.81 125 TYR A C 1
ATOM 1051 O O . TYR A 1 125 ? 16.711 -5.575 -8.974 1.00 97.81 125 TYR A O 1
ATOM 1059 N N . ARG A 1 126 ? 17.409 -6.298 -6.972 1.00 98.06 126 ARG A N 1
ATOM 1060 C CA . ARG A 1 126 ? 17.925 -7.575 -7.503 1.00 98.06 126 ARG A CA 1
ATOM 1061 C C . ARG A 1 126 ? 16.846 -8.448 -8.129 1.00 98.06 126 ARG A C 1
ATOM 1063 O O . ARG A 1 126 ? 17.141 -9.175 -9.074 1.00 98.06 126 ARG A O 1
ATOM 1070 N N . TYR A 1 127 ? 15.619 -8.382 -7.617 1.00 98.06 127 TYR A N 1
ATOM 1071 C CA . TYR A 1 127 ? 14.489 -9.061 -8.238 1.00 98.06 127 TYR A CA 1
ATOM 1072 C C . TYR A 1 127 ? 14.150 -8.428 -9.589 1.00 98.06 127 TYR A C 1
ATOM 1074 O O . TYR A 1 127 ? 14.034 -9.143 -10.576 1.00 98.06 127 TYR A O 1
ATOM 1082 N N . ILE A 1 128 ? 14.091 -7.097 -9.676 1.00 98.00 128 ILE A N 1
ATOM 1083 C CA . ILE A 1 128 ? 13.850 -6.415 -10.957 1.00 98.00 128 ILE A CA 1
ATOM 1084 C C . ILE A 1 128 ? 14.946 -6.760 -11.973 1.00 98.00 128 ILE A C 1
ATOM 1086 O O . ILE A 1 128 ? 14.657 -6.978 -13.142 1.00 98.00 128 ILE A O 1
ATOM 1090 N N . GLN A 1 129 ? 16.199 -6.890 -11.539 1.00 98.25 129 GLN A N 1
ATOM 1091 C CA . GLN A 1 129 ? 17.300 -7.283 -12.422 1.00 98.25 129 GLN A CA 1
ATOM 1092 C C . GLN A 1 129 ? 17.237 -8.748 -12.890 1.00 98.25 129 GLN A C 1
ATOM 1094 O O . GLN A 1 129 ? 17.896 -9.094 -13.871 1.00 98.25 129 GLN A O 1
ATOM 1099 N N . SER A 1 130 ? 16.456 -9.609 -12.228 1.00 98.00 130 SER A N 1
ATOM 1100 C CA . SER A 1 130 ? 16.362 -11.038 -12.554 1.00 98.00 130 SER A CA 1
ATOM 1101 C C . SER A 1 130 ? 15.225 -11.393 -13.516 1.00 98.00 130 SER A C 1
ATOM 1103 O O . SER A 1 130 ? 15.172 -12.528 -13.995 1.00 98.00 130 SER A O 1
ATOM 1105 N N . VAL A 1 131 ? 14.324 -10.452 -13.821 1.00 98.38 131 VAL A N 1
ATOM 1106 C CA . VAL A 1 131 ? 13.187 -10.69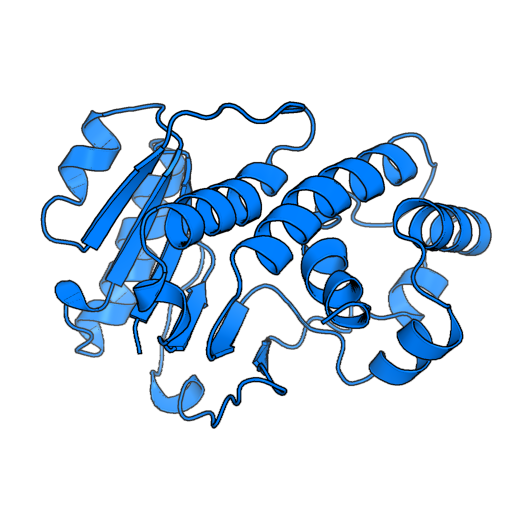7 -14.720 1.00 98.38 131 VAL A CA 1
ATOM 1107 C C . VAL A 1 131 ? 13.589 -10.658 -16.194 1.00 98.38 131 VAL A C 1
ATOM 1109 O O . VAL A 1 131 ? 14.589 -10.055 -16.587 1.00 98.38 131 VAL A O 1
ATOM 1112 N N . THR A 1 132 ? 12.767 -11.265 -17.049 1.00 98.25 132 THR A N 1
ATOM 1113 C CA . THR A 1 132 ? 12.916 -11.148 -18.506 1.00 98.25 132 THR A CA 1
ATOM 1114 C C . THR A 1 132 ? 12.845 -9.680 -18.941 1.00 98.25 132 THR A C 1
ATOM 1116 O O . THR A 1 132 ? 11.956 -8.949 -18.498 1.00 98.25 132 THR A O 1
ATOM 1119 N N . ASN A 1 133 ? 13.770 -9.266 -19.816 1.00 98.12 133 ASN A N 1
ATOM 1120 C CA . ASN A 1 133 ? 13.915 -7.890 -20.311 1.00 98.12 133 ASN A CA 1
ATOM 1121 C C . ASN A 1 133 ? 14.160 -6.845 -19.202 1.00 98.12 133 ASN A C 1
ATOM 1123 O O . ASN A 1 133 ? 13.704 -5.706 -19.310 1.00 98.12 133 ASN A O 1
ATOM 1127 N N . SER A 1 134 ? 14.897 -7.218 -18.147 1.00 98.06 134 SER A N 1
ATOM 1128 C CA . SER A 1 134 ? 15.122 -6.398 -16.946 1.00 98.06 134 SER A CA 1
ATOM 1129 C C . SER A 1 134 ? 15.602 -4.969 -17.211 1.00 98.06 134 SER A C 1
ATOM 1131 O O . SER A 1 134 ? 15.115 -4.058 -16.551 1.00 98.06 134 SER A O 1
ATOM 1133 N N . GLN A 1 135 ? 16.489 -4.740 -18.186 1.00 97.81 135 GLN A N 1
ATOM 1134 C CA . GLN A 1 135 ? 16.951 -3.386 -18.519 1.00 97.81 135 GLN A CA 1
ATOM 1135 C C . GLN A 1 135 ? 15.793 -2.485 -18.981 1.00 97.81 135 GLN A C 1
ATOM 1137 O O . GLN A 1 135 ? 15.600 -1.411 -18.423 1.00 97.81 135 GLN A O 1
ATOM 1142 N N . ILE A 1 136 ? 14.979 -2.960 -19.933 1.00 98.25 136 ILE A N 1
ATOM 1143 C CA . ILE A 1 136 ? 13.813 -2.227 -20.461 1.00 98.25 136 ILE A CA 1
ATOM 1144 C C . ILE A 1 136 ? 12.786 -1.999 -19.348 1.00 98.25 136 ILE A C 1
ATOM 1146 O O . ILE A 1 136 ? 12.220 -0.917 -19.224 1.00 98.25 136 ILE A O 1
ATOM 1150 N N . VAL A 1 137 ? 12.555 -3.019 -18.517 1.00 98.38 137 VAL A N 1
ATOM 1151 C CA . VAL A 1 137 ? 11.642 -2.934 -17.371 1.00 98.38 137 VAL A CA 1
ATOM 1152 C C . VAL A 1 137 ? 12.113 -1.876 -16.377 1.00 98.38 137 VAL A C 1
ATOM 1154 O O . VAL A 1 137 ? 11.327 -1.028 -15.962 1.00 98.38 137 VAL A O 1
ATOM 1157 N N . PHE A 1 138 ? 13.388 -1.903 -15.999 1.00 98.06 138 PHE A N 1
ATOM 1158 C CA . PHE A 1 138 ? 13.943 -0.985 -15.013 1.00 98.06 138 PHE A CA 1
ATOM 1159 C C . PHE A 1 138 ? 13.983 0.461 -15.526 1.00 98.06 138 PHE A C 1
ATOM 1161 O O . PHE A 1 138 ? 13.629 1.385 -14.790 1.00 98.06 138 PHE A O 1
ATOM 1168 N N . GLU A 1 139 ? 14.335 0.661 -16.797 1.00 97.94 139 GLU A N 1
ATOM 1169 C CA . GLU A 1 139 ? 14.242 1.961 -17.471 1.00 97.94 139 GLU A CA 1
ATOM 1170 C C . GLU A 1 139 ? 12.799 2.475 -17.461 1.00 97.94 139 GLU A C 1
ATOM 1172 O O . GLU A 1 139 ? 12.552 3.577 -16.978 1.00 97.94 139 GLU A O 1
ATOM 1177 N N . ALA A 1 140 ? 11.824 1.653 -17.859 1.00 98.19 140 ALA A N 1
ATOM 1178 C CA . ALA A 1 140 ? 10.416 2.042 -17.842 1.00 98.19 140 ALA A CA 1
ATOM 1179 C C . ALA A 1 140 ? 9.930 2.429 -16.433 1.00 98.19 140 ALA A C 1
ATOM 1181 O O . ALA A 1 140 ? 9.244 3.439 -16.272 1.00 98.19 140 ALA A O 1
ATOM 1182 N N . MET A 1 141 ? 10.306 1.671 -15.395 1.00 98.06 141 MET A N 1
ATOM 1183 C CA . MET A 1 141 ? 9.930 1.979 -14.009 1.00 98.06 141 MET A CA 1
ATOM 1184 C C . MET A 1 141 ? 10.569 3.282 -13.506 1.00 98.06 141 MET A C 1
ATOM 1186 O O . MET A 1 141 ? 9.893 4.106 -12.891 1.00 98.06 141 MET A O 1
ATOM 1190 N N . THR A 1 142 ? 11.863 3.491 -13.760 1.00 97.25 142 THR A N 1
ATOM 1191 C CA . THR A 1 142 ? 12.576 4.699 -13.304 1.00 97.25 142 THR A CA 1
ATOM 1192 C C . THR A 1 142 ? 12.158 5.945 -14.082 1.00 97.25 142 THR A C 1
ATOM 1194 O O . THR A 1 142 ? 12.010 7.017 -13.492 1.00 97.25 142 THR A O 1
ATOM 1197 N N . GLU A 1 143 ? 11.870 5.826 -15.379 1.00 96.50 143 GLU A N 1
ATOM 1198 C CA . GLU A 1 143 ? 11.321 6.916 -16.182 1.00 96.50 143 GLU A CA 1
ATOM 1199 C C . GLU A 1 143 ? 9.891 7.285 -15.782 1.00 96.50 143 GLU A C 1
ATOM 1201 O O . GLU A 1 143 ? 9.544 8.467 -15.851 1.00 96.50 143 GLU A O 1
ATOM 1206 N N . ALA A 1 144 ? 9.086 6.311 -15.354 1.00 96.12 144 ALA A N 1
ATOM 1207 C CA . ALA A 1 144 ? 7.697 6.508 -14.955 1.00 96.12 144 ALA A CA 1
ATOM 1208 C C . ALA A 1 144 ? 7.562 7.405 -13.714 1.00 96.12 144 ALA A C 1
ATOM 1210 O O . ALA A 1 144 ? 6.746 8.323 -13.717 1.00 96.12 144 ALA A O 1
ATOM 1211 N N . ILE A 1 145 ? 8.378 7.176 -12.678 1.00 94.19 145 ILE A N 1
ATOM 1212 C CA . ILE A 1 145 ? 8.252 7.889 -11.389 1.00 94.19 145 ILE A CA 1
ATOM 1213 C C . ILE A 1 145 ? 9.458 8.756 -11.018 1.00 94.19 145 ILE A C 1
ATOM 1215 O O . ILE A 1 145 ? 9.460 9.387 -9.969 1.00 94.19 145 ILE A O 1
ATOM 1219 N N . LYS A 1 146 ? 10.476 8.826 -11.883 1.00 94.75 146 LYS A N 1
ATOM 1220 C CA . LYS A 1 146 ? 11.648 9.710 -11.744 1.00 94.75 146 LYS A CA 1
ATOM 1221 C C . LYS A 1 146 ? 12.460 9.495 -10.460 1.00 94.75 146 LYS A C 1
ATOM 1223 O O . LYS A 1 146 ? 13.056 10.435 -9.934 1.00 94.75 146 LYS A O 1
ATOM 1228 N N . VAL A 1 147 ? 12.544 8.249 -9.994 1.00 96.25 147 VAL A N 1
ATOM 1229 C CA . VAL A 1 147 ? 13.379 7.873 -8.846 1.00 96.25 147 VAL A CA 1
ATOM 1230 C C . VAL A 1 147 ? 14.770 7.429 -9.327 1.00 96.25 147 VAL A C 1
ATOM 1232 O O . VAL A 1 147 ? 14.858 6.572 -10.209 1.00 96.25 147 VAL A O 1
ATOM 1235 N N . PRO A 1 148 ? 15.874 7.984 -8.783 1.00 96.88 148 PRO A N 1
ATOM 1236 C CA . PRO A 1 148 ? 17.219 7.661 -9.246 1.00 96.88 148 PRO A CA 1
ATOM 1237 C C . PRO A 1 148 ? 17.618 6.220 -8.925 1.00 96.88 148 PRO A C 1
ATOM 1239 O O . PRO A 1 148 ? 17.490 5.772 -7.784 1.00 96.88 148 PRO A O 1
ATOM 1242 N N . GLN A 1 149 ? 18.237 5.541 -9.892 1.00 96.94 149 GLN A N 1
ATOM 1243 C CA . GLN A 1 149 ? 18.812 4.207 -9.694 1.00 96.94 149 GLN A CA 1
ATOM 1244 C C . GLN A 1 149 ? 19.724 4.105 -8.455 1.00 96.94 149 GLN A C 1
ATOM 1246 O O . GLN A 1 149 ? 19.515 3.173 -7.679 1.00 96.94 149 GLN A O 1
ATOM 1251 N N . PRO A 1 150 ? 20.664 5.041 -8.181 1.00 97.81 150 PRO A N 1
ATOM 1252 C CA . PRO A 1 150 ? 21.507 4.944 -6.987 1.00 97.81 150 PRO A CA 1
ATOM 1253 C C . PRO A 1 150 ? 20.717 4.877 -5.675 1.00 97.81 150 PRO A C 1
ATOM 1255 O O . PRO A 1 150 ? 21.145 4.221 -4.728 1.00 97.81 150 PRO A O 1
ATOM 1258 N N . TRP A 1 151 ? 19.553 5.530 -5.609 1.00 97.50 151 TRP A N 1
ATOM 1259 C CA . TRP A 1 151 ? 18.692 5.456 -4.434 1.00 97.50 151 TRP A CA 1
ATOM 1260 C C . TRP A 1 151 ? 17.995 4.095 -4.338 1.00 97.50 151 TRP A C 1
ATOM 1262 O O . TRP A 1 151 ? 18.026 3.482 -3.272 1.00 97.50 151 TRP A O 1
ATOM 1272 N N . ILE A 1 152 ? 17.460 3.578 -5.448 1.00 97.69 152 ILE A N 1
ATOM 1273 C CA . ILE A 1 152 ? 16.816 2.254 -5.505 1.00 97.69 152 ILE A CA 1
ATOM 1274 C C . ILE A 1 152 ? 17.799 1.155 -5.075 1.00 97.69 152 ILE A C 1
ATOM 1276 O O . ILE A 1 152 ? 17.470 0.307 -4.248 1.00 97.69 152 ILE A O 1
ATOM 1280 N N . GLU A 1 153 ? 19.038 1.208 -5.565 1.00 97.62 153 GLU A N 1
ATOM 1281 C CA . GLU A 1 153 ? 20.098 0.278 -5.162 1.00 97.62 153 GLU A CA 1
ATOM 1282 C C . GLU A 1 153 ? 20.433 0.393 -3.669 1.00 97.62 153 GLU A C 1
ATOM 1284 O O . GLU A 1 153 ? 20.653 -0.618 -2.995 1.00 97.62 153 GLU A O 1
ATOM 1289 N N . SER A 1 154 ? 20.438 1.616 -3.126 1.00 97.38 154 SER A N 1
ATOM 1290 C CA . SER A 1 154 ? 20.756 1.864 -1.714 1.00 97.38 154 SER A CA 1
ATOM 1291 C C . SER A 1 154 ? 19.724 1.275 -0.747 1.00 97.38 154 SER A C 1
ATOM 1293 O O . SER A 1 154 ? 20.074 0.922 0.383 1.00 97.38 154 SER A O 1
ATOM 1295 N N . ILE A 1 155 ? 18.470 1.126 -1.190 1.00 96.12 155 ILE A N 1
ATOM 1296 C CA . ILE A 1 155 ? 17.373 0.582 -0.384 1.00 96.12 155 ILE A CA 1
ATOM 1297 C C . ILE A 1 155 ? 17.123 -0.910 -0.617 1.00 96.12 155 ILE A C 1
ATOM 1299 O O . ILE A 1 155 ? 16.177 -1.438 -0.044 1.00 96.12 155 ILE A O 1
ATOM 1303 N N . GLU A 1 156 ? 17.952 -1.619 -1.392 1.00 97.38 156 GLU A N 1
ATOM 1304 C CA . GLU A 1 156 ? 17.774 -3.053 -1.697 1.00 97.38 156 GLU A CA 1
ATOM 1305 C C . GLU A 1 156 ? 17.437 -3.877 -0.444 1.00 97.38 156 GLU A C 1
ATOM 1307 O O . GLU A 1 156 ? 16.402 -4.529 -0.376 1.00 97.38 156 GLU A O 1
ATOM 1312 N N . LYS A 1 157 ? 18.263 -3.783 0.606 1.00 95.88 157 LYS A N 1
ATOM 1313 C CA . LYS A 1 157 ? 18.064 -4.545 1.856 1.00 95.88 157 LYS A CA 1
ATOM 1314 C C . LYS A 1 157 ? 16.885 -4.064 2.707 1.00 95.88 157 LYS A C 1
ATOM 1316 O O . LYS A 1 157 ? 16.521 -4.740 3.659 1.00 95.88 157 LYS A O 1
ATOM 1321 N N . ASN A 1 158 ? 16.342 -2.894 2.390 1.00 94.88 158 ASN A N 1
ATOM 1322 C CA . ASN A 1 158 ? 15.208 -2.273 3.070 1.00 94.88 158 ASN A CA 1
ATOM 1323 C C . ASN A 1 158 ? 13.959 -2.250 2.172 1.00 94.88 158 ASN A C 1
ATOM 1325 O O . ASN A 1 158 ? 12.997 -1.553 2.484 1.00 94.88 158 ASN A O 1
ATOM 1329 N N . SER A 1 159 ? 13.980 -2.968 1.044 1.00 95.75 159 SER A N 1
ATOM 1330 C CA . SER A 1 159 ? 12.850 -3.042 0.126 1.00 95.75 159 SER A CA 1
ATOM 1331 C C . SER A 1 159 ? 11.820 -4.008 0.689 1.00 95.75 159 SER A C 1
ATOM 1333 O O . SER A 1 159 ? 12.009 -5.222 0.663 1.00 95.75 159 SER A O 1
ATOM 1335 N N . GLY A 1 160 ? 10.736 -3.449 1.209 1.00 94.75 160 GLY A N 1
ATOM 1336 C CA . GLY A 1 160 ? 9.634 -4.197 1.791 1.00 94.75 160 GLY A CA 1
ATOM 1337 C C . GLY A 1 160 ? 8.284 -3.618 1.386 1.00 94.75 160 GLY A C 1
ATOM 1338 O O . GLY A 1 160 ? 8.199 -2.609 0.681 1.00 94.75 160 GLY A O 1
ATOM 1339 N N . GLY A 1 161 ? 7.221 -4.280 1.820 1.00 94.06 161 GLY A N 1
ATOM 1340 C CA . GLY A 1 161 ? 5.859 -3.933 1.440 1.00 94.06 161 GLY A CA 1
ATOM 1341 C C . GLY A 1 161 ? 4.838 -4.853 2.089 1.00 94.06 161 GLY A C 1
ATOM 1342 O O . GLY A 1 161 ? 5.113 -5.418 3.142 1.00 94.06 161 GLY A O 1
ATOM 1343 N N . ALA A 1 162 ? 3.674 -5.001 1.449 1.00 92.69 162 ALA A N 1
ATOM 1344 C CA . ALA A 1 162 ? 2.515 -5.823 1.836 1.00 92.69 162 ALA A CA 1
ATOM 1345 C C . ALA A 1 162 ? 1.832 -5.422 3.156 1.00 92.69 162 ALA A C 1
ATOM 1347 O O . ALA A 1 162 ? 0.628 -5.198 3.188 1.00 92.69 162 ALA A O 1
ATOM 1348 N N . GLN A 1 163 ? 2.591 -5.282 4.239 1.00 95.75 163 GLN A N 1
ATOM 1349 C CA . GLN A 1 163 ? 2.127 -4.754 5.516 1.00 95.75 163 GLN A CA 1
ATOM 1350 C C . GLN A 1 163 ? 3.088 -3.680 6.002 1.00 95.75 163 GLN A C 1
ATOM 1352 O O . GLN A 1 163 ? 4.299 -3.789 5.801 1.00 95.75 163 GLN A O 1
ATOM 1357 N N . TRP A 1 164 ? 2.553 -2.662 6.672 1.00 97.88 164 TRP A N 1
ATOM 1358 C CA . TRP A 1 164 ? 3.339 -1.523 7.137 1.00 97.88 164 TRP A CA 1
ATOM 1359 C C . TRP A 1 164 ? 2.990 -1.104 8.558 1.00 97.88 164 TRP A C 1
ATOM 1361 O O . TRP A 1 164 ? 1.844 -1.190 8.985 1.00 97.88 164 TRP A O 1
ATOM 1371 N N . VAL A 1 165 ? 3.975 -0.554 9.266 1.00 98.50 165 VAL A N 1
ATOM 1372 C CA . VAL A 1 165 ? 3.771 0.254 10.468 1.00 98.50 165 VAL A CA 1
ATOM 1373 C C . VAL A 1 165 ? 4.254 1.671 10.181 1.00 98.50 165 VAL A C 1
ATOM 1375 O O . VAL A 1 165 ? 5.450 1.929 10.014 1.00 98.50 165 VAL A O 1
ATOM 1378 N N . ILE A 1 166 ? 3.296 2.588 10.122 1.00 98.19 166 ILE A N 1
ATOM 1379 C CA . ILE A 1 166 ? 3.419 3.923 9.542 1.00 98.19 166 ILE A CA 1
ATOM 1380 C C . ILE A 1 166 ? 3.198 4.956 10.639 1.00 98.19 166 ILE A C 1
ATOM 1382 O O . ILE A 1 166 ? 2.172 4.930 11.322 1.00 98.19 166 ILE A O 1
ATOM 1386 N N . LYS A 1 167 ? 4.142 5.889 10.811 1.00 98.00 167 LYS A N 1
ATOM 1387 C CA . LYS A 1 167 ? 3.993 7.014 11.744 1.00 98.00 167 LYS A CA 1
ATOM 1388 C C . LYS A 1 167 ? 3.833 8.315 10.983 1.00 98.00 167 LYS A C 1
ATOM 1390 O O . LYS A 1 167 ? 4.717 8.694 10.221 1.00 98.00 167 LYS A O 1
ATOM 1395 N N . SER A 1 168 ? 2.757 9.026 11.298 1.00 97.69 168 SER A N 1
ATOM 1396 C CA . SER A 1 168 ? 2.434 10.324 10.720 1.00 97.69 168 SER A CA 1
ATOM 1397 C C . SER A 1 168 ? 2.386 10.335 9.185 1.00 97.69 168 SER A C 1
ATOM 1399 O O . SER A 1 168 ? 3.139 11.096 8.569 1.00 97.69 168 SER A O 1
ATOM 1401 N N . PRO A 1 169 ? 1.545 9.484 8.558 1.00 97.88 169 PRO A N 1
ATOM 1402 C CA . PRO A 1 169 ? 1.385 9.501 7.107 1.00 97.88 169 PRO A CA 1
ATOM 1403 C C . PRO A 1 169 ? 0.880 10.859 6.629 1.00 97.88 169 PRO A C 1
ATOM 1405 O O . PRO A 1 169 ? 0.177 11.550 7.364 1.00 97.88 169 PRO A O 1
ATOM 1408 N N . LYS A 1 170 ? 1.221 11.212 5.388 1.00 97.94 170 LYS A N 1
ATOM 1409 C CA . LYS A 1 170 ? 0.816 12.468 4.755 1.00 97.94 170 LYS A CA 1
ATOM 1410 C C . LYS A 1 170 ? -0.165 12.225 3.623 1.00 97.94 170 LYS A C 1
ATOM 1412 O O . LYS A 1 170 ? 0.062 11.336 2.804 1.00 97.94 170 LYS A O 1
ATOM 1417 N N . ALA A 1 171 ? -1.216 13.034 3.548 1.00 98.44 171 ALA A N 1
ATOM 1418 C CA . ALA A 1 171 ? -2.189 12.988 2.465 1.00 98.44 171 ALA A CA 1
ATOM 1419 C C . ALA A 1 171 ? -1.506 13.184 1.103 1.00 98.44 171 ALA A C 1
ATOM 1421 O O . ALA A 1 171 ? -1.797 12.444 0.168 1.00 98.44 171 ALA A O 1
ATOM 1422 N N . GLY A 1 172 ? -0.544 14.113 1.018 1.00 98.44 172 GLY A N 1
ATOM 1423 C CA . GLY A 1 172 ? 0.261 14.338 -0.189 1.00 98.44 172 GLY A CA 1
ATOM 1424 C C . GLY A 1 172 ? 1.041 13.095 -0.624 1.00 98.44 172 GLY A C 1
ATOM 1425 O O . GLY A 1 172 ? 0.960 12.697 -1.780 1.00 98.44 172 GLY A O 1
ATOM 1426 N N . TYR A 1 173 ? 1.696 12.410 0.319 1.00 98.25 173 TYR A N 1
ATOM 1427 C CA . TYR A 1 173 ? 2.412 11.165 0.026 1.00 98.25 173 TYR A CA 1
ATOM 1428 C C . TYR A 1 173 ? 1.471 10.108 -0.559 1.00 98.25 173 TYR A C 1
ATOM 1430 O O . TYR A 1 173 ? 1.770 9.516 -1.590 1.00 98.25 173 TYR A O 1
ATOM 1438 N N . TRP A 1 174 ? 0.305 9.891 0.055 1.00 98.69 174 TRP A N 1
ATOM 1439 C CA . TRP A 1 174 ? -0.639 8.881 -0.425 1.00 98.69 174 TRP A CA 1
ATOM 1440 C C . TRP A 1 174 ? -1.319 9.257 -1.743 1.00 98.69 174 TRP A C 1
ATOM 1442 O O . TRP A 1 174 ? -1.613 8.368 -2.542 1.00 98.69 174 TRP A O 1
ATOM 1452 N N . HIS A 1 175 ? -1.509 10.552 -2.008 1.00 98.69 175 HIS A N 1
ATOM 1453 C CA . HIS A 1 175 ? -1.911 11.036 -3.326 1.00 98.69 175 HIS A CA 1
ATOM 1454 C C . HIS A 1 175 ? -0.860 10.677 -4.384 1.00 98.69 175 HIS A C 1
ATOM 1456 O O . HIS A 1 175 ? -1.199 10.115 -5.427 1.00 98.69 175 HIS A O 1
ATOM 1462 N N . ASP A 1 176 ? 0.416 10.939 -4.100 1.00 98.62 176 ASP A N 1
ATOM 1463 C CA . ASP A 1 176 ? 1.506 10.646 -5.029 1.00 98.62 176 ASP A CA 1
ATOM 1464 C C . ASP A 1 176 ? 1.666 9.138 -5.239 1.00 98.62 176 ASP A C 1
ATOM 1466 O O . ASP A 1 176 ? 1.788 8.701 -6.379 1.00 98.62 176 ASP A O 1
ATOM 1470 N N . VAL A 1 177 ? 1.554 8.318 -4.187 1.00 98.62 177 VAL A N 1
ATOM 1471 C CA . VAL A 1 177 ? 1.514 6.849 -4.310 1.00 98.62 177 VAL A CA 1
ATOM 1472 C C . VAL A 1 177 ? 0.354 6.407 -5.202 1.00 98.62 177 VAL A C 1
ATOM 1474 O O . VAL A 1 177 ? 0.539 5.554 -6.071 1.00 98.62 177 VAL A O 1
ATOM 1477 N N . TYR A 1 178 ? -0.835 6.986 -5.025 1.00 98.69 178 TYR A N 1
ATOM 1478 C CA . TYR A 1 178 ? -1.999 6.682 -5.853 1.00 98.69 178 TYR A CA 1
ATOM 1479 C C . TYR A 1 178 ? -1.719 6.954 -7.336 1.00 98.69 178 TYR A C 1
ATOM 1481 O O . TYR A 1 178 ? -1.885 6.050 -8.161 1.00 98.69 178 TYR A O 1
ATOM 1489 N N . VAL A 1 179 ? -1.225 8.145 -7.672 1.00 98.50 179 VAL A N 1
ATOM 1490 C CA . VAL A 1 179 ? -0.886 8.514 -9.054 1.00 98.50 179 VAL A CA 1
ATOM 1491 C C . VAL A 1 179 ? 0.244 7.632 -9.596 1.00 98.50 179 VAL A C 1
ATOM 1493 O O . VAL A 1 179 ? 0.102 7.026 -10.661 1.00 98.50 179 VAL A O 1
ATOM 1496 N N . ASN A 1 180 ? 1.337 7.495 -8.844 1.00 98.38 180 ASN A N 1
ATOM 1497 C CA . ASN A 1 180 ? 2.521 6.735 -9.237 1.00 98.38 180 ASN A CA 1
ATOM 1498 C C . ASN A 1 180 ? 2.213 5.250 -9.445 1.00 98.38 180 ASN A C 1
ATOM 1500 O O . ASN A 1 180 ? 2.782 4.636 -10.343 1.00 98.38 180 ASN A O 1
ATOM 1504 N N . SER A 1 181 ? 1.278 4.674 -8.683 1.00 98.44 181 SER A N 1
ATOM 1505 C CA . SER A 1 181 ? 0.853 3.279 -8.855 1.00 98.44 181 SER A CA 1
ATOM 1506 C C . SER A 1 181 ? 0.234 3.022 -10.229 1.00 98.44 181 SER A C 1
ATOM 1508 O O . SER A 1 181 ? 0.543 2.019 -10.873 1.00 98.44 181 SER A O 1
ATOM 1510 N N . ILE A 1 182 ? -0.586 3.958 -10.716 1.00 98.44 182 ILE A N 1
ATOM 1511 C CA . ILE A 1 182 ? -1.206 3.895 -12.044 1.00 98.44 182 ILE A CA 1
ATOM 1512 C C . ILE A 1 182 ? -0.149 4.114 -13.126 1.00 98.44 182 ILE A C 1
ATOM 1514 O O . ILE A 1 182 ? -0.114 3.378 -14.111 1.00 98.44 182 ILE A O 1
ATOM 1518 N N . VAL A 1 183 ? 0.717 5.113 -12.943 1.00 98.00 183 VAL A N 1
ATOM 1519 C CA . VAL A 1 183 ? 1.770 5.460 -13.905 1.00 98.00 183 VAL A CA 1
ATOM 1520 C C . VAL A 1 183 ? 2.763 4.304 -14.079 1.00 98.00 183 VAL A C 1
ATOM 1522 O O . VAL A 1 183 ? 3.036 3.911 -15.213 1.00 98.00 183 VAL A O 1
ATOM 1525 N N . LEU A 1 184 ? 3.218 3.686 -12.983 1.00 98.12 184 LEU A N 1
ATOM 1526 C CA . LEU A 1 184 ? 4.058 2.483 -13.017 1.00 98.12 184 LEU A CA 1
ATOM 1527 C C . LEU A 1 184 ? 3.358 1.322 -13.711 1.00 98.12 184 LEU A C 1
ATOM 1529 O O . LEU A 1 184 ? 3.942 0.694 -14.592 1.00 98.12 184 LEU A O 1
ATOM 1533 N N . TYR A 1 185 ? 2.109 1.034 -13.337 1.00 98.44 185 TYR A N 1
ATOM 1534 C CA . TYR A 1 185 ? 1.376 -0.069 -13.946 1.00 98.44 185 TYR A CA 1
ATOM 1535 C C . TYR A 1 185 ? 1.246 0.113 -15.459 1.00 98.44 185 TYR A C 1
ATOM 1537 O O . TYR A 1 185 ? 1.550 -0.813 -16.203 1.00 98.44 185 TYR A O 1
ATOM 1545 N N . ARG A 1 186 ? 0.872 1.309 -15.927 1.00 97.94 186 ARG A N 1
ATOM 1546 C CA . ARG A 1 186 ? 0.748 1.616 -17.360 1.00 97.94 186 ARG A CA 1
ATOM 1547 C C . ARG A 1 186 ? 2.071 1.514 -18.115 1.00 97.94 186 ARG A C 1
ATOM 1549 O O . ARG A 1 186 ? 2.066 1.093 -19.265 1.00 97.94 186 ARG A O 1
ATOM 1556 N N . ALA A 1 187 ? 3.188 1.884 -17.490 1.00 97.88 187 ALA A N 1
ATOM 1557 C CA . ALA A 1 187 ? 4.511 1.726 -18.092 1.00 97.88 187 ALA A CA 1
ATOM 1558 C C . ALA A 1 187 ? 4.906 0.245 -18.236 1.00 97.88 187 ALA A C 1
ATOM 1560 O O . ALA A 1 187 ? 5.567 -0.134 -19.199 1.00 97.88 187 ALA A O 1
ATOM 1561 N N . LEU A 1 188 ? 4.477 -0.598 -17.293 1.00 98.06 188 LEU A N 1
ATOM 1562 C CA . LEU A 1 188 ? 4.796 -2.026 -17.249 1.00 98.06 188 LEU A CA 1
ATOM 1563 C C . LEU A 1 188 ? 3.834 -2.900 -18.066 1.00 98.06 188 LEU A C 1
ATOM 1565 O O . LEU A 1 188 ? 4.244 -3.936 -18.591 1.00 98.06 188 LEU A O 1
ATOM 1569 N N . GLU A 1 189 ? 2.555 -2.527 -18.146 1.00 97.31 189 GLU A N 1
ATOM 1570 C CA . GLU A 1 189 ? 1.477 -3.289 -18.788 1.00 97.31 189 GLU A CA 1
ATOM 1571 C C . GLU A 1 189 ? 1.837 -3.802 -20.193 1.00 97.31 189 GLU A C 1
ATOM 1573 O O . GLU A 1 189 ? 1.733 -5.019 -20.383 1.00 97.31 189 GLU A O 1
ATOM 1578 N N . PRO A 1 190 ? 2.402 -2.990 -21.109 1.00 97.38 190 PRO A N 1
ATOM 1579 C CA . PRO A 1 190 ? 2.684 -3.447 -22.468 1.00 97.38 190 PRO A CA 1
ATOM 1580 C C . PRO A 1 190 ? 3.972 -4.274 -22.599 1.00 97.38 190 PRO A C 1
ATOM 1582 O O . PRO A 1 190 ? 4.219 -4.855 -23.654 1.00 97.38 190 PRO A O 1
ATOM 1585 N N . LEU A 1 191 ? 4.826 -4.321 -21.569 1.00 97.75 191 LEU A N 1
ATOM 1586 C CA . LEU A 1 191 ? 6.149 -4.946 -21.670 1.00 97.75 191 LEU A CA 1
ATOM 1587 C C . LEU A 1 191 ? 6.075 -6.474 -21.597 1.00 97.75 191 LEU A C 1
ATOM 1589 O O . LEU A 1 191 ? 5.407 -7.027 -20.728 1.00 97.75 191 LEU A O 1
ATOM 1593 N N . ASP A 1 192 ? 6.824 -7.180 -22.437 1.00 97.06 192 ASP A N 1
ATOM 1594 C CA . ASP A 1 192 ? 7.014 -8.623 -22.268 1.00 97.06 192 ASP A CA 1
ATOM 1595 C C . ASP A 1 192 ? 8.035 -8.883 -21.152 1.00 97.06 192 ASP A C 1
ATOM 1597 O O . ASP A 1 192 ? 9.224 -8.590 -21.296 1.00 97.06 192 ASP A O 1
ATOM 1601 N N . THR A 1 193 ? 7.567 -9.360 -20.000 1.00 97.69 193 THR A N 1
ATOM 1602 C CA . THR A 1 193 ? 8.407 -9.580 -18.821 1.00 97.69 193 THR A CA 1
ATOM 1603 C C . THR A 1 193 ? 7.780 -10.583 -17.857 1.00 97.69 193 THR A C 1
ATOM 1605 O O . THR A 1 193 ? 6.559 -10.702 -17.763 1.00 97.69 193 THR A O 1
ATOM 1608 N N . SER A 1 194 ? 8.628 -11.260 -17.081 1.00 97.62 194 SER A N 1
ATOM 1609 C CA . SER A 1 194 ? 8.221 -12.104 -15.956 1.00 97.62 194 SER A CA 1
ATOM 1610 C C . SER A 1 194 ? 7.943 -11.317 -14.665 1.00 97.62 194 SER A C 1
ATOM 1612 O O . SER A 1 194 ? 7.648 -11.927 -13.638 1.00 97.62 194 SER A O 1
ATOM 1614 N N . LEU A 1 195 ? 8.055 -9.981 -14.685 1.00 97.50 195 LEU A N 1
ATOM 1615 C CA . LEU A 1 195 ? 7.740 -9.128 -13.540 1.00 97.50 195 LEU A CA 1
ATOM 1616 C C . LEU A 1 195 ? 6.269 -9.284 -13.124 1.00 97.50 195 LEU A C 1
ATOM 1618 O O . LEU A 1 195 ? 5.356 -9.254 -13.949 1.00 97.50 195 LEU A O 1
ATOM 1622 N N . GLN A 1 196 ? 6.022 -9.359 -11.818 1.00 95.25 196 GLN A N 1
ATOM 1623 C CA . GLN A 1 196 ? 4.677 -9.322 -11.239 1.00 95.25 196 GLN A CA 1
ATOM 1624 C C . GLN A 1 196 ? 4.055 -7.919 -11.350 1.00 95.25 196 GLN A C 1
ATOM 1626 O O . GLN A 1 196 ? 3.934 -7.194 -10.376 1.00 95.25 196 GLN A O 1
ATOM 1631 N N . LYS A 1 197 ? 3.620 -7.509 -12.545 1.00 96.19 197 LYS A N 1
ATOM 1632 C CA . LYS A 1 197 ? 3.112 -6.143 -12.812 1.00 96.19 197 LYS A CA 1
ATOM 1633 C C . LYS A 1 197 ? 1.974 -5.702 -11.887 1.00 96.19 197 LYS A C 1
ATOM 1635 O O . LYS A 1 197 ? 1.809 -4.515 -11.622 1.00 96.19 197 LYS A O 1
ATOM 1640 N N . TRP A 1 198 ? 1.182 -6.651 -11.386 1.00 94.12 198 TRP A N 1
ATOM 1641 C CA . TRP A 1 198 ? 0.085 -6.368 -10.465 1.00 94.12 198 TRP A CA 1
ATOM 1642 C C . TRP A 1 198 ? 0.559 -5.799 -9.114 1.00 94.12 198 TRP A C 1
ATOM 1644 O O . TRP A 1 198 ? -0.258 -5.193 -8.426 1.00 94.12 198 TRP A O 1
ATOM 1654 N N . THR A 1 199 ? 1.851 -5.894 -8.768 1.00 95.31 199 THR A N 1
ATOM 1655 C CA . THR A 1 199 ? 2.456 -5.276 -7.572 1.00 95.31 199 THR A CA 1
ATOM 1656 C C . THR A 1 199 ? 2.994 -3.856 -7.810 1.00 95.31 199 THR A C 1
ATOM 1658 O O . THR A 1 199 ? 3.666 -3.321 -6.931 1.00 95.31 199 THR A O 1
ATOM 1661 N N . ALA A 1 200 ? 2.692 -3.210 -8.951 1.00 97.81 200 ALA A N 1
ATOM 1662 C CA . ALA A 1 200 ? 3.060 -1.813 -9.259 1.00 97.81 200 ALA A CA 1
ATOM 1663 C C . ALA A 1 200 ? 2.819 -0.832 -8.096 1.00 97.81 200 ALA A C 1
ATOM 1665 O O . ALA A 1 200 ? 3.658 0.014 -7.801 1.00 97.81 200 ALA A O 1
ATOM 1666 N N . GLU A 1 201 ? 1.708 -0.994 -7.385 1.00 97.88 201 GLU A N 1
ATOM 1667 C CA . GLU A 1 201 ? 1.336 -0.195 -6.222 1.00 97.88 201 GLU A CA 1
ATOM 1668 C C . GLU A 1 201 ? 2.316 -0.323 -5.048 1.00 97.88 201 GLU A C 1
ATOM 1670 O O . GLU A 1 201 ? 2.581 0.661 -4.367 1.00 97.88 201 GLU A O 1
ATOM 1675 N N . MET A 1 202 ? 2.929 -1.490 -4.849 1.00 97.88 202 MET A N 1
ATOM 1676 C CA . MET A 1 202 ? 3.903 -1.704 -3.775 1.00 97.88 202 MET A CA 1
ATOM 1677 C C . MET A 1 202 ? 5.235 -1.007 -4.074 1.00 97.88 202 MET A C 1
ATOM 1679 O O . MET A 1 202 ? 5.819 -0.395 -3.180 1.00 97.88 202 MET A O 1
ATOM 1683 N N . TRP A 1 203 ? 5.689 -1.029 -5.334 1.00 98.06 203 TRP A N 1
ATOM 1684 C CA . TRP A 1 203 ? 6.817 -0.193 -5.760 1.00 98.06 203 TRP A CA 1
ATOM 1685 C C . TRP A 1 203 ? 6.474 1.292 -5.670 1.00 98.06 203 TRP A C 1
ATOM 1687 O O . TRP A 1 203 ? 7.321 2.069 -5.246 1.00 98.06 203 TRP A O 1
ATOM 1697 N N . ALA A 1 204 ? 5.239 1.690 -5.997 1.00 98.12 204 ALA A N 1
ATOM 1698 C CA . ALA A 1 204 ? 4.803 3.075 -5.845 1.00 98.12 204 ALA A CA 1
ATOM 1699 C C . ALA A 1 204 ? 4.868 3.532 -4.383 1.00 98.12 204 ALA A C 1
ATOM 1701 O O . ALA A 1 204 ? 5.422 4.597 -4.124 1.00 98.12 204 ALA A O 1
ATOM 1702 N N . GLN A 1 205 ? 4.367 2.731 -3.434 1.00 97.62 205 GLN A N 1
ATOM 1703 C CA . GLN A 1 205 ? 4.497 3.012 -2.000 1.00 97.62 205 GLN A CA 1
ATOM 1704 C C . GLN A 1 205 ? 5.972 3.182 -1.622 1.00 97.62 205 GLN A C 1
ATOM 1706 O O . GLN A 1 205 ? 6.375 4.227 -1.126 1.00 97.62 205 GLN A O 1
ATOM 1711 N N . LEU A 1 206 ? 6.805 2.181 -1.914 1.00 97.00 206 LEU A N 1
ATOM 1712 C CA . LEU A 1 206 ? 8.203 2.189 -1.499 1.00 97.00 206 LEU A CA 1
ATOM 1713 C C . LEU A 1 206 ? 9.000 3.338 -2.134 1.00 97.00 206 LEU A C 1
ATOM 1715 O O . LEU A 1 206 ? 9.719 4.045 -1.437 1.00 97.00 206 LEU A O 1
ATOM 1719 N N . TRP A 1 207 ? 8.895 3.533 -3.449 1.00 97.62 207 TRP A N 1
ATOM 1720 C CA . TRP A 1 207 ? 9.762 4.458 -4.180 1.00 97.62 207 TRP A CA 1
ATOM 1721 C C . TRP A 1 207 ? 9.315 5.916 -4.062 1.00 97.62 207 TRP A C 1
ATOM 1723 O O . TRP A 1 207 ? 10.162 6.805 -4.103 1.00 97.62 207 TRP A O 1
ATOM 1733 N N . THR A 1 208 ? 8.026 6.184 -3.821 1.00 96.69 208 THR A N 1
ATOM 1734 C CA . THR A 1 208 ? 7.543 7.555 -3.561 1.00 96.69 208 THR A CA 1
ATOM 1735 C C . THR A 1 208 ? 8.161 8.140 -2.287 1.00 96.69 208 THR A C 1
ATOM 1737 O O . THR A 1 208 ? 8.317 9.356 -2.192 1.00 96.69 208 THR A O 1
ATOM 1740 N N . MET A 1 209 ? 8.615 7.300 -1.344 1.00 94.69 209 MET A N 1
ATOM 1741 C CA . MET A 1 209 ? 9.350 7.754 -0.154 1.00 94.69 209 MET A CA 1
ATOM 1742 C C . MET A 1 209 ? 10.626 8.531 -0.484 1.00 94.69 209 MET A C 1
ATOM 1744 O O . MET A 1 209 ? 11.086 9.296 0.347 1.00 94.69 209 MET A O 1
ATOM 1748 N N . TYR A 1 210 ? 11.202 8.381 -1.681 1.00 94.88 210 TYR A N 1
ATOM 1749 C CA . TYR A 1 210 ? 12.350 9.190 -2.100 1.00 94.88 210 TYR A CA 1
ATOM 1750 C C . TYR A 1 210 ? 12.067 10.705 -2.052 1.00 94.88 210 TYR A C 1
ATOM 1752 O O . TYR A 1 210 ? 12.986 11.502 -1.864 1.00 94.88 210 TYR A O 1
ATOM 1760 N N . HIS A 1 211 ? 10.803 11.104 -2.219 1.00 91.12 211 HIS A N 1
ATOM 1761 C CA . HIS A 1 211 ? 10.386 12.504 -2.286 1.00 91.12 211 HIS A CA 1
ATOM 1762 C C . HIS A 1 211 ? 9.949 13.104 -0.936 1.00 91.12 211 HIS A C 1
ATOM 1764 O O . HIS A 1 211 ? 9.633 14.294 -0.902 1.00 91.12 211 HIS A O 1
ATOM 1770 N N . TYR A 1 212 ? 9.923 12.316 0.148 1.00 91.19 212 TYR A N 1
ATOM 1771 C CA . TYR A 1 212 ? 9.356 12.680 1.457 1.00 91.19 212 TYR A CA 1
ATOM 1772 C C . TYR A 1 212 ? 10.337 12.422 2.607 1.00 91.19 212 TYR A C 1
ATOM 1774 O O . TYR A 1 212 ? 10.341 13.238 3.558 1.00 91.19 212 TYR A O 1
#

Secondary structure (DSSP, 8-state):
-EEEEEEES-HHHHHHHHHHHHHHHHTT--GGGEEEEEESS-HHHHHTTTTSEEEEE----S--SSGGGHHHHHHHHHHHH-GGGGGSEEEE--TT---S-GGGG----BTTB-EEEE-HHHHSHHHHHHSTTHHHHHHHHHHHH---HHHHHHTGGG-EEEEEEEES--HHHHHHHHHHHHHHHHHHTTS--SS-GGGHHHHHHHHHGGG-

Sequence (212 aa):
MKYLFAQPAKKRFAWELRTAIKSLTDLGVKKSDIVLLFAEEDQSVVNDFSDYDIHVYPDERFDKSYIPSIRPYLWWKFLSEDEEREQETYVYLDSDTVVLDLSIFNLRPTKSRWYCSDTVGYLGYRYIQSVTNSQIVFEAMTEAIKVPQPWIESIEKNSGGAQWVIKSPKAGYWHDVYVNSIVLYRALEPLDTSLQKWTAEMWAQLWTMYHY